Protein AF-A0A3E0WAQ0-F1 (afdb_monomer_lite)

pLDDT: mean 74.46, std 24.21, range [30.81, 96.81]

Organism: NCBI:txid120213

Sequence (229 aa):
MYCPYCRYPDSRVVDSRTSDDGTAIRRRRQCPDCGRRFSTTETASLSVIKRSGVVVPFSREKIMNGVRKACQGRPVTDSDLAVLAQRVEETVRSTGAAQVEANDIGLAILQPLRELDEVAYLRFASVYQAFDSLDDFEAAITLLRVEHDTAPDDRSGPSAQRTAAGSATGSATTTGAGAAATPSAGVASAPSSVQTEASASPSTASSRAGTATPPSHAAQAAASAARRG

InterPro domains:
  IPR003796 Ribonucleotide reductase regulator NrdR-like [MF_00440] (1-151)
  IPR003796 Ribonucleotide reductase regulator NrdR-like [PTHR30455] (1-147)
  IPR003796 Ribonucleotide reductase regulator NrdR-like [TIGR00244] (1-141)
  IPR005144 ATP-cone domain [PF03477] (47-132)
  IPR005144 ATP-cone domain [PS51161] (46-136)
  IPR055173 Transcriptional repressor NrdR-like, N-terminal domain [PF22811] (1-42)

Radius of gyration: 33.49 Å; chains: 1; bounding box: 67×103×79 Å

Secondary structure (DSSP, 8-state):
---TTT--S--EEEEEEE-TTSSEEEEEEE-TTT--EEEEEEE---EEE-TTS-EEE--HHHHHHHHHTTTTTSS--HHHHHHHHHHHHHHHHHT--SEEEHHHHHHHHHHHHHHH-HHHHHHHHHHHTT--SHHHHHHHHHHHHHHHHHS------------------------------------------------------------------------------

Structure (mmCIF, N/CA/C/O backbone):
data_AF-A0A3E0WAQ0-F1
#
_entry.id   AF-A0A3E0WAQ0-F1
#
loop_
_atom_site.group_PDB
_atom_site.id
_atom_site.type_symbol
_atom_site.label_atom_id
_atom_site.label_alt_id
_atom_site.label_comp_id
_atom_site.label_asym_id
_atom_site.label_entity_id
_atom_site.label_seq_id
_atom_site.pdbx_PDB_ins_code
_atom_site.Cartn_x
_atom_site.Cartn_y
_atom_site.Cartn_z
_atom_site.occupancy
_atom_site.B_iso_or_equiv
_atom_site.auth_seq_id
_atom_site.auth_comp_id
_atom_site.auth_asym_id
_atom_site.auth_atom_id
_atom_site.pdbx_PDB_model_num
ATOM 1 N N . MET A 1 1 ? -18.168 0.002 25.140 1.00 83.50 1 MET A N 1
ATOM 2 C CA . MET A 1 1 ? -17.680 1.218 24.433 1.00 83.50 1 MET A CA 1
ATOM 3 C C . MET A 1 1 ? -18.464 2.381 25.001 1.00 83.50 1 MET A C 1
ATOM 5 O O . MET A 1 1 ? -19.686 2.299 24.996 1.00 83.50 1 MET A O 1
ATOM 9 N N . TYR A 1 2 ? -17.783 3.403 25.518 1.00 91.50 2 TYR A N 1
ATOM 10 C CA . TYR A 1 2 ? -18.427 4.461 26.298 1.00 91.50 2 TYR A CA 1
ATOM 11 C C . TYR A 1 2 ? -19.358 5.351 25.463 1.00 91.50 2 TYR A C 1
ATOM 13 O O . TYR A 1 2 ? -19.035 5.720 24.334 1.00 91.50 2 TYR A O 1
ATOM 21 N N . CYS A 1 3 ? -20.496 5.738 26.043 1.00 93.75 3 CYS A N 1
ATOM 22 C CA . CYS A 1 3 ? -21.395 6.735 25.473 1.00 93.75 3 CYS A CA 1
ATOM 23 C C . CYS A 1 3 ? -20.695 8.107 25.412 1.00 93.75 3 CYS A C 1
ATOM 25 O O . CYS A 1 3 ? -20.258 8.605 26.451 1.00 93.75 3 CYS A O 1
ATOM 27 N N . PRO A 1 4 ? -20.645 8.783 24.252 1.00 93.69 4 PRO A N 1
ATOM 28 C CA . PRO A 1 4 ? -19.975 10.079 24.127 1.00 93.69 4 PRO A CA 1
ATOM 29 C C . PRO A 1 4 ? -20.681 11.211 24.893 1.00 93.69 4 PRO A C 1
ATOM 31 O O . PRO A 1 4 ? -20.091 12.267 25.095 1.00 93.69 4 PRO A O 1
ATOM 34 N N . TYR A 1 5 ? -21.931 11.006 25.326 1.00 95.31 5 TYR A N 1
ATOM 35 C CA . TYR A 1 5 ? -22.732 12.031 26.001 1.00 95.31 5 TYR A CA 1
ATOM 36 C C . TYR A 1 5 ? -22.715 11.918 27.527 1.00 95.31 5 TYR A C 1
ATOM 38 O O . TYR A 1 5 ? -22.542 12.925 28.201 1.00 95.31 5 TYR A O 1
ATOM 46 N N . CYS A 1 6 ? -22.910 10.714 28.075 1.00 94.88 6 CYS A N 1
ATOM 47 C CA . CYS A 1 6 ? -22.976 10.487 29.527 1.00 94.88 6 CYS A CA 1
ATOM 48 C C . CYS A 1 6 ? -21.869 9.566 30.058 1.00 94.88 6 CYS A C 1
ATOM 50 O O . CYS A 1 6 ? -21.837 9.281 31.247 1.00 94.88 6 CYS A O 1
ATOM 52 N N . ARG A 1 7 ? -20.959 9.092 29.192 1.00 93.94 7 ARG A N 1
ATOM 53 C CA . ARG A 1 7 ? -19.850 8.180 29.533 1.00 93.94 7 ARG A CA 1
ATOM 54 C C . ARG A 1 7 ? -20.274 6.851 30.168 1.00 93.94 7 ARG A C 1
ATOM 56 O O . ARG A 1 7 ? -19.442 6.166 30.749 1.00 93.94 7 ARG A O 1
ATOM 63 N N . TYR A 1 8 ? -21.530 6.442 30.006 1.00 95.19 8 TYR A N 1
ATOM 64 C CA . TYR A 1 8 ? -21.981 5.098 30.368 1.00 95.19 8 TYR A CA 1
ATOM 65 C C . TYR A 1 8 ? -21.196 4.029 29.572 1.00 95.19 8 TYR A C 1
ATOM 67 O O . TYR A 1 8 ? -20.975 4.240 28.377 1.00 95.19 8 TYR A O 1
ATOM 75 N N . PRO A 1 9 ? -20.739 2.915 30.180 1.00 94.56 9 PRO A N 1
ATOM 76 C CA . PRO A 1 9 ? -19.803 1.970 29.551 1.00 94.56 9 PRO A CA 1
ATOM 77 C C . PRO A 1 9 ? -20.382 1.135 28.398 1.00 94.56 9 PRO A C 1
ATOM 79 O O . PRO A 1 9 ? -19.608 0.593 27.597 1.00 94.56 9 PRO A O 1
ATOM 82 N N . ASP A 1 10 ? -21.710 1.100 28.260 1.00 91.50 10 ASP A N 1
ATOM 83 C CA . ASP A 1 10 ? -22.411 0.270 27.281 1.00 91.50 10 ASP A CA 1
ATOM 84 C C . ASP A 1 10 ? -23.261 1.042 26.270 1.00 91.50 10 ASP A C 1
ATOM 86 O O . ASP A 1 10 ? -23.639 2.204 26.431 1.00 91.50 10 ASP A O 1
ATOM 90 N N . SER A 1 11 ? -23.559 0.358 25.167 1.00 93.12 11 SER A N 1
ATOM 91 C CA . SER A 1 11 ? -24.385 0.870 24.077 1.00 93.12 11 SER A CA 1
ATOM 92 C C . SER A 1 11 ? -25.010 -0.284 23.296 1.00 93.12 11 SER A C 1
ATOM 94 O O . SER A 1 11 ? -24.385 -1.328 23.122 1.00 93.12 11 SER A O 1
ATOM 96 N N . ARG A 1 12 ? -26.232 -0.092 22.793 1.00 93.50 12 ARG A N 1
ATOM 97 C CA . ARG A 1 12 ? -26.956 -1.063 21.962 1.00 93.50 12 ARG A CA 1
ATOM 98 C C . ARG A 1 12 ? -26.810 -0.711 20.486 1.00 93.50 12 ARG A C 1
ATOM 100 O O . ARG A 1 12 ? -27.064 0.430 20.113 1.00 93.50 12 ARG A O 1
ATOM 107 N N . VAL A 1 13 ? -26.443 -1.672 19.638 1.00 93.44 13 VAL A N 1
ATOM 108 C CA . VAL A 1 13 ? -26.429 -1.491 18.174 1.00 93.44 13 VAL A CA 1
ATOM 109 C C . VAL A 1 13 ? -27.870 -1.476 17.653 1.00 93.44 13 VAL A C 1
ATOM 111 O O . VAL A 1 13 ? -28.659 -2.358 17.984 1.00 93.44 13 VAL A O 1
ATOM 114 N N . VAL A 1 14 ? -28.215 -0.454 16.871 1.00 92.81 14 VAL A N 1
ATOM 115 C CA . VAL A 1 14 ? -29.553 -0.229 16.298 1.00 92.81 14 VAL A CA 1
ATOM 116 C C . VAL A 1 14 ? -29.563 -0.463 14.791 1.00 92.81 14 VAL A C 1
ATOM 118 O O . VAL A 1 14 ? -30.522 -1.014 14.270 1.00 92.81 14 VAL A O 1
ATOM 121 N N . ASP A 1 15 ? -28.514 -0.025 14.098 1.00 90.69 15 ASP A N 1
ATOM 122 C CA . ASP A 1 15 ? -28.367 -0.165 12.647 1.00 90.69 15 ASP A CA 1
ATOM 123 C C . ASP A 1 15 ? -26.894 -0.436 12.325 1.00 90.69 15 ASP A C 1
ATOM 125 O O . ASP A 1 15 ? -26.010 0.097 13.004 1.00 90.69 15 ASP A O 1
ATOM 129 N N . SER A 1 16 ? -26.624 -1.257 11.314 1.00 89.56 16 SER A N 1
ATOM 130 C CA . SER A 1 16 ? -25.272 -1.596 10.865 1.00 89.56 16 SER A CA 1
ATOM 131 C C . SER A 1 16 ? -25.221 -1.522 9.348 1.00 89.56 16 SER A C 1
ATOM 133 O O . SER A 1 16 ? -25.960 -2.230 8.672 1.00 89.56 16 SER A O 1
ATOM 135 N N . ARG A 1 17 ? -24.331 -0.680 8.823 1.00 89.25 17 ARG A N 1
ATOM 136 C CA . ARG A 1 17 ? -24.109 -0.495 7.386 1.00 89.25 17 ARG A CA 1
ATOM 137 C C . ARG A 1 17 ? -22.638 -0.685 7.068 1.00 89.25 17 ARG A C 1
ATOM 139 O O . ARG A 1 17 ? -21.784 -0.219 7.821 1.00 89.25 17 ARG A O 1
ATOM 146 N N . THR A 1 18 ? -22.346 -1.327 5.952 1.00 82.00 18 THR A N 1
ATOM 147 C CA . THR A 1 18 ? -20.994 -1.359 5.392 1.00 82.00 18 THR A CA 1
ATOM 148 C C . THR A 1 18 ? -20.753 -0.048 4.636 1.00 82.00 18 THR A C 1
ATOM 150 O O . THR A 1 18 ? -21.674 0.460 4.000 1.00 82.00 18 THR A O 1
ATOM 153 N N . SER A 1 19 ? -19.566 0.548 4.765 1.00 77.56 19 SER A N 1
ATOM 154 C CA . SER A 1 19 ? -19.139 1.686 3.938 1.00 77.56 19 SER A CA 1
ATOM 155 C C . SER A 1 19 ? -19.082 1.288 2.463 1.00 77.56 19 SER A C 1
ATOM 157 O O . SER A 1 19 ? -18.922 0.105 2.165 1.00 77.56 19 SER A O 1
ATOM 159 N N . ASP A 1 20 ? -19.157 2.276 1.569 1.00 60.59 20 ASP A N 1
ATOM 160 C CA . ASP A 1 20 ? -19.171 2.069 0.112 1.00 60.59 20 ASP A CA 1
ATOM 161 C C . ASP A 1 20 ? -17.950 1.267 -0.375 1.00 60.59 20 ASP A C 1
ATOM 163 O O . ASP A 1 20 ? -18.084 0.390 -1.222 1.00 60.59 20 ASP A O 1
ATOM 167 N N . ASP A 1 21 ? -16.794 1.464 0.264 1.00 63.41 21 ASP A N 1
ATOM 168 C CA . ASP A 1 21 ? -15.554 0.743 -0.053 1.00 63.41 21 ASP A CA 1
ATOM 169 C C . ASP A 1 21 ? -15.451 -0.644 0.621 1.00 63.41 21 ASP A C 1
ATOM 171 O O . ASP A 1 21 ? -14.411 -1.293 0.564 1.00 63.41 21 ASP A O 1
ATOM 175 N N . GLY A 1 22 ? -16.461 -1.094 1.376 1.00 66.69 22 GLY A N 1
ATOM 176 C CA . GLY A 1 22 ? -16.444 -2.389 2.078 1.00 66.69 22 GLY A CA 1
ATOM 177 C C . GLY A 1 22 ? -15.503 -2.477 3.293 1.00 66.69 22 GLY A C 1
ATOM 178 O O . GLY A 1 22 ? -15.594 -3.409 4.090 1.00 66.69 22 GLY A O 1
ATOM 179 N N . THR A 1 23 ? -14.610 -1.502 3.473 1.00 69.50 23 THR A N 1
ATOM 180 C CA . THR A 1 23 ? -13.490 -1.551 4.432 1.00 69.50 23 THR A CA 1
ATOM 181 C C . THR A 1 23 ? -13.865 -1.227 5.875 1.00 69.50 23 THR A C 1
ATOM 183 O O . THR A 1 23 ? -13.112 -1.537 6.803 1.00 69.50 23 THR A O 1
ATOM 186 N N . ALA A 1 24 ? -15.022 -0.605 6.088 1.00 80.25 24 ALA A N 1
ATOM 187 C CA . ALA A 1 24 ? -15.475 -0.186 7.402 1.00 80.25 24 ALA A CA 1
ATOM 188 C C . ALA A 1 24 ? -16.967 -0.448 7.592 1.00 80.25 24 ALA A C 1
ATOM 190 O O . ALA A 1 24 ? -17.760 -0.368 6.659 1.00 80.25 24 ALA A O 1
ATOM 191 N N . ILE A 1 25 ? -17.357 -0.729 8.830 1.00 85.31 25 ILE A N 1
ATOM 192 C CA . ILE A 1 25 ? -18.742 -0.910 9.243 1.00 85.31 25 ILE A CA 1
ATOM 193 C C . ILE A 1 25 ? -19.135 0.296 10.088 1.00 85.31 25 ILE A C 1
ATOM 195 O O . ILE A 1 25 ? -18.609 0.525 11.179 1.00 85.31 25 ILE A O 1
ATOM 199 N N . ARG A 1 26 ? -20.098 1.071 9.597 1.00 90.00 26 ARG A N 1
ATOM 200 C CA . ARG A 1 26 ? -20.746 2.140 10.352 1.00 90.00 26 ARG A CA 1
ATOM 201 C C . ARG A 1 26 ? -21.919 1.563 11.129 1.00 90.00 26 ARG A C 1
ATOM 203 O O . ARG A 1 26 ? -22.909 1.120 10.553 1.00 90.00 26 ARG A O 1
ATOM 210 N N . ARG A 1 27 ? -21.834 1.603 12.456 1.00 92.00 27 ARG A N 1
ATOM 211 C CA . ARG A 1 27 ? -22.906 1.173 13.360 1.00 92.00 27 ARG A CA 1
ATOM 212 C C . ARG A 1 27 ? -23.548 2.363 14.045 1.00 92.00 27 ARG A C 1
ATOM 214 O O . ARG A 1 27 ? -22.863 3.151 14.690 1.00 92.00 27 ARG A O 1
ATOM 221 N N . ARG A 1 28 ? -24.872 2.470 13.966 1.00 93.44 28 ARG A N 1
ATOM 222 C CA . ARG A 1 28 ? -25.656 3.398 14.783 1.00 93.44 28 ARG A CA 1
ATOM 223 C C . ARG A 1 28 ? -25.955 2.723 16.112 1.00 93.44 28 ARG A C 1
ATOM 225 O O . ARG A 1 28 ? -26.573 1.663 16.145 1.00 93.44 28 ARG A O 1
ATOM 232 N N . ARG A 1 29 ? -25.525 3.332 17.205 1.00 94.94 29 ARG A N 1
ATOM 233 C CA . ARG A 1 29 ? -25.672 2.835 18.571 1.00 94.94 29 ARG A CA 1
ATOM 234 C C . ARG A 1 29 ? -26.585 3.749 19.385 1.00 94.94 29 ARG A C 1
ATOM 236 O O . ARG A 1 29 ? -26.690 4.940 19.096 1.00 94.94 29 ARG A O 1
ATOM 243 N N . GLN A 1 30 ? -27.245 3.202 20.397 1.00 96.25 30 GLN A N 1
ATOM 244 C CA . GLN A 1 30 ? -28.069 3.930 21.361 1.00 96.25 30 GLN A CA 1
ATOM 245 C C . GLN A 1 30 ? -27.576 3.658 22.783 1.00 96.25 30 GLN A C 1
ATOM 247 O O . GLN A 1 30 ? -27.315 2.510 23.142 1.00 96.25 30 GLN A O 1
ATOM 252 N N . CYS A 1 31 ? -27.448 4.711 23.590 1.00 96.25 31 CYS A N 1
ATOM 253 C CA . CYS A 1 31 ? -27.148 4.582 25.013 1.00 96.25 31 CYS A CA 1
ATOM 254 C C .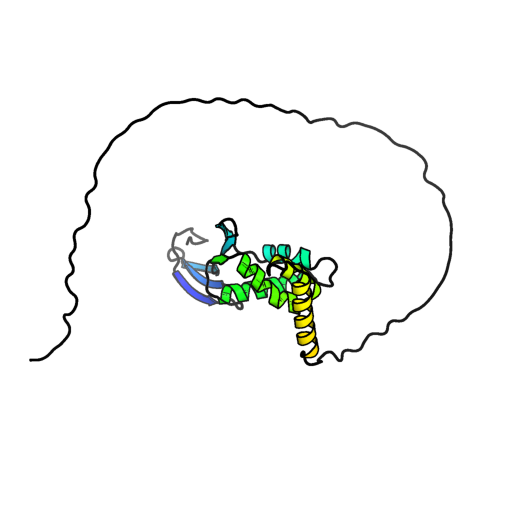 CYS A 1 31 ? -28.400 4.108 25.774 1.00 96.25 31 CYS A C 1
ATOM 256 O O . CYS A 1 31 ? -29.446 4.743 25.614 1.00 96.25 31 CYS A O 1
ATOM 258 N N . PRO A 1 32 ? -28.324 3.046 26.596 1.00 95.12 32 PRO A N 1
ATOM 259 C CA . PRO A 1 32 ? -29.460 2.600 27.404 1.00 95.12 32 PRO A CA 1
ATOM 260 C C . PRO A 1 32 ? -29.774 3.550 28.571 1.00 95.12 32 PRO A C 1
ATOM 262 O O . PRO A 1 32 ? -30.920 3.611 28.990 1.00 95.12 32 PRO A O 1
ATOM 265 N N . ASP A 1 33 ? -28.785 4.309 29.055 1.00 96.38 33 ASP A N 1
ATOM 266 C CA . ASP A 1 33 ? -28.926 5.240 30.181 1.00 96.38 33 ASP A CA 1
ATOM 267 C C . ASP A 1 33 ? -29.568 6.576 29.756 1.00 96.38 33 ASP A C 1
ATOM 269 O O . ASP A 1 33 ? -30.638 6.947 30.224 1.00 96.38 33 ASP A O 1
ATOM 273 N N . CYS A 1 34 ? -28.974 7.281 28.786 1.00 95.88 34 CYS A N 1
ATOM 274 C CA . CYS A 1 34 ? -29.456 8.606 28.368 1.00 95.88 34 CYS A CA 1
ATOM 275 C C . CYS A 1 34 ? -30.308 8.610 27.086 1.00 95.88 34 CYS A C 1
ATOM 277 O O . CYS A 1 34 ? -30.686 9.675 26.597 1.00 95.88 34 CYS A O 1
ATOM 279 N N . GLY A 1 35 ? -30.546 7.447 26.468 1.00 94.56 35 GLY A N 1
ATOM 280 C CA . GLY A 1 35 ? -31.388 7.284 25.273 1.00 94.56 35 GLY A CA 1
ATOM 281 C C . GLY A 1 35 ? -30.831 7.864 23.962 1.00 94.56 35 GLY A C 1
ATOM 282 O O . GLY A 1 35 ? -31.392 7.606 22.891 1.00 94.56 35 GLY A O 1
ATOM 283 N N . ARG A 1 36 ? -29.726 8.622 24.006 1.00 94.94 36 ARG A N 1
ATOM 284 C CA . ARG A 1 36 ? -29.127 9.286 22.836 1.00 94.94 36 ARG A CA 1
ATOM 285 C C . ARG A 1 36 ? -28.501 8.290 21.863 1.00 94.94 36 ARG A C 1
ATOM 287 O O . ARG A 1 36 ? -27.962 7.256 22.262 1.00 94.94 36 ARG A O 1
ATOM 294 N N . ARG A 1 37 ? -28.542 8.634 20.573 1.00 94.88 37 ARG A N 1
ATOM 295 C CA . ARG A 1 37 ? -27.966 7.840 19.480 1.00 94.88 37 ARG A CA 1
ATOM 296 C C . ARG A 1 37 ? -26.661 8.454 18.985 1.00 94.88 37 ARG A C 1
ATOM 298 O O . ARG A 1 37 ? -26.564 9.670 18.884 1.00 94.88 37 ARG A O 1
ATOM 305 N N . PHE A 1 38 ? -25.694 7.615 18.638 1.00 92.88 38 PHE A N 1
ATOM 306 C CA . PHE A 1 38 ? -24.409 8.011 18.062 1.00 92.88 38 PHE A CA 1
ATOM 307 C C . PHE A 1 38 ? -23.939 6.963 17.051 1.00 92.88 38 PHE A C 1
ATOM 309 O O . PHE A 1 38 ? -24.423 5.834 17.068 1.00 92.88 38 PHE A O 1
ATOM 316 N N . SER A 1 39 ? -23.020 7.324 16.160 1.00 91.31 39 SER A N 1
ATOM 317 C CA . SER A 1 39 ? -22.478 6.402 15.157 1.00 91.31 39 SER A CA 1
ATOM 318 C C . SER A 1 39 ? -21.025 6.071 15.466 1.00 91.31 39 SER A C 1
ATOM 320 O O . SER A 1 39 ? -20.255 6.948 15.846 1.00 91.31 39 SER A O 1
ATOM 322 N N . THR A 1 40 ? -20.652 4.809 15.288 1.00 89.12 40 THR A N 1
ATOM 323 C CA . THR A 1 40 ? -19.278 4.319 15.417 1.00 89.12 40 THR A CA 1
ATOM 324 C C . THR A 1 40 ? -18.844 3.717 14.096 1.00 89.12 40 THR A C 1
ATOM 326 O O . THR A 1 40 ? -19.624 2.995 13.477 1.00 89.12 40 THR A O 1
ATOM 329 N N . THR A 1 41 ? -17.610 3.977 13.686 1.00 86.50 41 THR A N 1
ATOM 330 C CA . THR A 1 41 ? -17.003 3.325 12.524 1.00 86.50 41 THR A CA 1
ATOM 331 C C . THR A 1 41 ? -16.024 2.278 13.035 1.00 86.50 41 THR A C 1
ATOM 333 O O . THR A 1 41 ? -15.107 2.608 13.781 1.00 86.50 41 THR A O 1
ATOM 336 N N . GLU A 1 42 ? -16.250 1.020 12.679 1.00 81.00 42 GLU A N 1
ATOM 337 C CA . GLU A 1 42 ? -15.360 -0.097 12.981 1.00 81.00 42 GLU A CA 1
ATOM 338 C C . GLU A 1 42 ? -14.652 -0.503 11.690 1.00 81.00 42 GLU A C 1
ATOM 340 O O . GLU A 1 42 ? -15.309 -0.810 10.699 1.00 81.00 42 GLU A O 1
ATOM 345 N N . THR A 1 43 ? -13.324 -0.494 11.687 1.00 75.56 43 THR A N 1
ATOM 346 C CA . THR A 1 43 ? -12.515 -0.870 10.521 1.00 75.56 43 THR A CA 1
ATOM 347 C C . THR A 1 43 ? -11.749 -2.139 10.860 1.00 75.56 43 THR A C 1
ATOM 349 O O . THR A 1 43 ? -11.171 -2.231 11.945 1.00 75.56 43 THR A O 1
ATOM 352 N N . ALA A 1 44 ? -11.720 -3.111 9.946 1.00 75.25 44 ALA A N 1
ATOM 353 C CA . ALA A 1 44 ? -10.880 -4.292 10.116 1.00 75.25 44 ALA A CA 1
ATOM 354 C C . ALA A 1 44 ? -9.402 -3.864 10.146 1.00 75.25 44 ALA A C 1
ATOM 356 O O . ALA A 1 44 ? -8.882 -3.292 9.179 1.00 75.25 44 ALA A O 1
ATOM 357 N N . SER A 1 45 ? -8.732 -4.105 11.273 1.00 81.19 45 SER A N 1
ATOM 358 C CA . SER A 1 45 ? -7.316 -3.786 11.440 1.00 81.19 45 SER A CA 1
ATOM 359 C C . SER A 1 45 ? -6.467 -4.742 10.608 1.00 81.19 45 SER A C 1
ATOM 361 O O . SER A 1 45 ? -6.553 -5.953 10.797 1.00 81.19 45 SER A O 1
ATOM 363 N N . LEU A 1 46 ? -5.641 -4.186 9.723 1.00 88.94 46 LEU A N 1
ATOM 364 C CA . LEU A 1 46 ? -4.637 -4.917 8.959 1.00 88.94 46 LEU A CA 1
ATOM 365 C C . LEU A 1 46 ? -3.255 -4.559 9.508 1.00 88.94 46 LEU A C 1
ATOM 367 O O . LEU A 1 46 ? -2.920 -3.377 9.647 1.00 88.94 46 LEU A O 1
ATOM 371 N N . SER A 1 47 ? -2.462 -5.578 9.809 1.00 94.25 47 SER A N 1
ATOM 372 C CA . SER A 1 47 ? -1.102 -5.418 10.316 1.00 94.25 47 SER A CA 1
ATOM 373 C C . SER A 1 47 ? -0.085 -6.008 9.348 1.00 94.25 47 SER A C 1
ATOM 375 O O . SER A 1 47 ? -0.380 -6.925 8.587 1.00 94.25 47 SER A O 1
ATOM 377 N N . VAL A 1 48 ? 1.127 -5.468 9.388 1.00 96.25 48 VAL A N 1
ATOM 378 C CA . VAL A 1 48 ? 2.247 -5.876 8.547 1.00 96.25 48 VAL A CA 1
ATOM 379 C C . VAL A 1 48 ? 3.350 -6.439 9.421 1.00 96.25 48 VAL A C 1
ATOM 381 O O . VAL A 1 48 ? 3.809 -5.763 10.346 1.00 96.25 48 VAL A O 1
ATOM 384 N N . ILE A 1 49 ? 3.801 -7.644 9.099 1.00 96.69 49 ILE A N 1
ATOM 385 C CA . ILE A 1 49 ? 4.970 -8.267 9.709 1.00 96.69 49 ILE A CA 1
ATOM 386 C C . ILE A 1 49 ? 6.187 -7.847 8.883 1.00 96.69 49 ILE A C 1
ATOM 388 O O . ILE A 1 49 ? 6.254 -8.049 7.671 1.00 96.69 49 ILE A O 1
ATOM 392 N N . LYS A 1 50 ? 7.138 -7.153 9.510 1.00 94.94 50 LYS A N 1
ATOM 393 C CA . LYS A 1 50 ? 8.406 -6.800 8.855 1.00 94.94 50 LYS A CA 1
ATOM 394 C C . LYS A 1 50 ? 9.342 -8.007 8.842 1.00 94.94 50 LYS A C 1
ATOM 396 O O . LYS A 1 50 ? 9.263 -8.847 9.725 1.00 94.94 50 LYS A O 1
ATOM 401 N N . ARG A 1 51 ? 10.357 -7.994 7.965 1.00 91.25 51 ARG A N 1
ATOM 402 C CA . ARG A 1 51 ? 11.447 -8.999 7.951 1.00 91.25 51 ARG A CA 1
ATOM 403 C C . ARG A 1 51 ? 12.126 -9.187 9.319 1.00 91.25 51 ARG A C 1
ATOM 405 O O . ARG A 1 51 ? 12.621 -10.262 9.618 1.00 91.25 51 ARG A O 1
ATOM 412 N N . SER A 1 52 ? 12.141 -8.150 10.159 1.00 92.94 52 SER A N 1
ATOM 413 C CA . SER A 1 52 ? 12.660 -8.214 11.531 1.00 92.94 52 SER A CA 1
ATOM 414 C C . SER A 1 52 ? 11.729 -8.919 12.533 1.00 92.94 52 SER A C 1
ATOM 416 O O . SER A 1 52 ? 12.038 -8.936 13.718 1.00 92.94 52 SER A O 1
ATOM 418 N N . GLY A 1 53 ? 10.557 -9.400 12.106 1.00 92.81 53 GLY A N 1
ATOM 419 C CA . GLY A 1 53 ? 9.490 -9.940 12.957 1.00 92.81 53 GLY A CA 1
ATOM 420 C C . GLY A 1 53 ? 8.624 -8.878 13.649 1.00 92.81 53 GLY A C 1
ATOM 421 O O . GLY A 1 53 ? 7.673 -9.207 14.351 1.00 92.81 53 GLY A O 1
ATOM 422 N N . VAL A 1 54 ? 8.927 -7.588 13.466 1.00 96.19 54 VAL A N 1
ATOM 423 C CA . VAL A 1 54 ? 8.182 -6.498 14.114 1.00 96.19 54 VAL A CA 1
ATOM 424 C C . VAL A 1 54 ? 6.846 -6.290 13.408 1.00 96.19 54 VAL A C 1
ATOM 426 O O . VAL A 1 54 ? 6.817 -6.007 12.208 1.00 96.19 54 VAL A O 1
ATOM 429 N N . VAL A 1 55 ? 5.759 -6.349 14.177 1.00 95.62 55 VAL A N 1
ATOM 430 C CA . VAL A 1 55 ? 4.402 -6.072 13.698 1.00 95.62 55 VAL A CA 1
ATOM 431 C C . VAL A 1 55 ? 4.128 -4.574 13.760 1.00 95.62 55 VAL A C 1
ATOM 433 O O . VAL A 1 55 ? 4.304 -3.931 14.795 1.00 95.62 55 VAL A O 1
ATOM 436 N N . VAL A 1 56 ? 3.691 -4.000 12.644 1.00 94.44 56 VAL A N 1
ATOM 437 C CA . VAL A 1 56 ? 3.295 -2.591 12.546 1.00 94.44 56 VAL A CA 1
ATOM 438 C C . VAL A 1 56 ? 1.929 -2.470 11.877 1.00 94.44 56 VAL A C 1
ATOM 440 O O . VAL A 1 56 ? 1.600 -3.301 11.035 1.00 94.44 56 VAL A O 1
ATOM 443 N N . PRO A 1 57 ? 1.132 -1.430 12.171 1.00 92.94 57 PRO A N 1
ATOM 444 C CA . PRO A 1 57 ? -0.110 -1.209 11.442 1.00 92.94 57 PRO A CA 1
ATOM 445 C C . PRO A 1 57 ? 0.174 -0.940 9.958 1.00 92.94 57 PRO A C 1
ATOM 447 O O . PRO A 1 57 ? 1.139 -0.234 9.612 1.00 92.94 57 PRO A O 1
ATOM 450 N N . PHE A 1 58 ? -0.681 -1.493 9.095 1.00 93.94 58 PHE A N 1
ATOM 451 C CA . PHE A 1 58 ? -0.694 -1.184 7.670 1.00 93.94 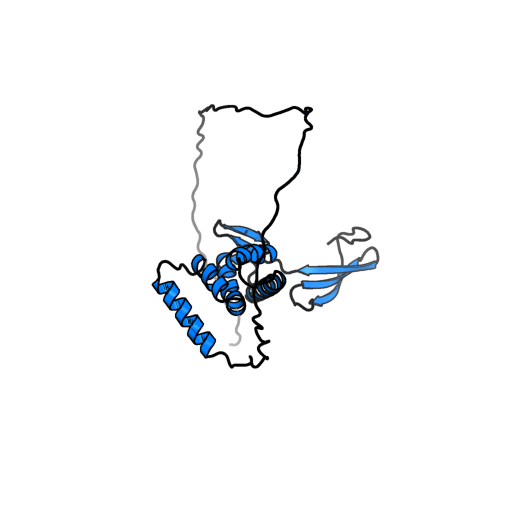58 PHE A CA 1
ATOM 452 C C . PHE A 1 58 ? -0.988 0.304 7.455 1.00 93.94 58 PHE A C 1
ATOM 454 O O . PHE A 1 58 ? -1.823 0.896 8.137 1.00 93.94 58 PHE A O 1
ATOM 461 N N . SER A 1 59 ? -0.283 0.922 6.509 1.00 92.94 59 SER A N 1
ATOM 462 C CA . SER A 1 59 ? -0.492 2.321 6.139 1.00 92.94 59 SER A CA 1
ATOM 463 C C . SER A 1 59 ? -0.218 2.510 4.652 1.00 92.94 59 SER A C 1
ATOM 465 O O . SER A 1 59 ? 0.876 2.194 4.181 1.00 92.94 59 SER A O 1
ATOM 467 N N . ARG A 1 60 ? -1.193 3.087 3.939 1.00 94.19 60 ARG A N 1
ATOM 468 C CA . ARG A 1 60 ? -1.061 3.479 2.526 1.00 94.19 60 ARG A CA 1
ATOM 469 C C . ARG A 1 60 ? 0.086 4.458 2.302 1.00 94.19 60 ARG A C 1
ATOM 471 O O . ARG A 1 60 ? 0.809 4.345 1.321 1.00 94.19 60 ARG A O 1
ATOM 478 N N . GLU A 1 61 ? 0.321 5.359 3.250 1.00 94.44 61 GLU A N 1
ATOM 479 C CA . GLU A 1 61 ? 1.412 6.331 3.170 1.00 94.44 61 GLU A CA 1
ATOM 480 C C . GLU A 1 61 ? 2.784 5.644 3.111 1.00 94.44 61 GLU A C 1
ATOM 482 O O . GLU A 1 61 ? 3.661 6.056 2.355 1.00 94.44 61 GLU A O 1
ATOM 487 N N . LYS A 1 62 ? 2.967 4.532 3.841 1.00 94.81 62 LYS A N 1
ATOM 488 C CA . LYS A 1 62 ? 4.209 3.745 3.769 1.00 94.81 62 LYS A CA 1
ATOM 489 C C . LYS A 1 62 ? 4.404 3.099 2.398 1.00 94.81 62 LYS A C 1
ATOM 491 O O . LYS A 1 62 ? 5.544 3.019 1.948 1.00 94.81 62 LYS A O 1
ATOM 496 N N . ILE A 1 63 ? 3.323 2.678 1.737 1.00 95.38 63 ILE A N 1
ATOM 497 C CA . ILE A 1 63 ? 3.374 2.159 0.362 1.00 95.38 63 ILE A CA 1
ATOM 498 C C . ILE A 1 63 ? 3.793 3.275 -0.590 1.00 95.38 63 ILE A C 1
ATOM 500 O O . ILE A 1 63 ? 4.785 3.123 -1.297 1.00 95.38 63 ILE A O 1
ATOM 504 N N . MET A 1 64 ? 3.109 4.422 -0.547 1.00 96.00 64 MET A N 1
ATOM 505 C CA . MET A 1 64 ? 3.443 5.576 -1.390 1.00 96.00 64 MET A CA 1
ATOM 506 C C . MET A 1 64 ? 4.909 5.988 -1.216 1.00 96.00 64 MET A C 1
ATOM 508 O O . MET A 1 64 ? 5.628 6.167 -2.196 1.00 96.00 64 MET A O 1
ATOM 512 N N . ASN A 1 65 ? 5.384 6.064 0.030 1.00 95.00 65 ASN A N 1
ATOM 513 C CA . ASN A 1 65 ? 6.773 6.397 0.338 1.00 95.00 65 ASN A CA 1
ATOM 514 C C . ASN A 1 65 ? 7.765 5.349 -0.195 1.00 95.00 65 ASN A C 1
ATOM 516 O O . ASN A 1 65 ? 8.832 5.725 -0.680 1.00 95.00 65 ASN A O 1
ATOM 520 N N . GLY A 1 66 ? 7.422 4.059 -0.132 1.00 92.88 66 GLY A N 1
ATOM 521 C CA . GLY A 1 66 ? 8.248 2.973 -0.666 1.00 92.88 66 GLY A CA 1
ATOM 522 C C . GLY A 1 66 ? 8.352 2.993 -2.194 1.00 92.88 66 GLY A C 1
ATOM 523 O O . GLY A 1 66 ? 9.442 2.826 -2.738 1.00 92.88 66 GLY A O 1
ATOM 524 N N . VAL A 1 67 ? 7.241 3.264 -2.884 1.00 95.31 67 VAL A N 1
ATOM 525 C CA . VAL A 1 67 ? 7.173 3.290 -4.355 1.00 95.31 67 VAL A CA 1
ATOM 526 C C . VAL A 1 67 ? 7.773 4.569 -4.938 1.00 95.31 67 VAL A C 1
ATOM 528 O O . VAL A 1 67 ? 8.405 4.528 -5.993 1.00 95.31 67 VAL A O 1
ATOM 531 N N . ARG A 1 68 ? 7.677 5.703 -4.228 1.00 94.56 68 ARG A N 1
ATOM 532 C CA . ARG A 1 68 ? 8.145 7.013 -4.712 1.00 94.56 68 ARG A CA 1
ATOM 533 C C . ARG A 1 68 ? 9.587 6.995 -5.217 1.00 94.56 68 ARG A C 1
ATOM 535 O O . ARG A 1 68 ? 9.895 7.675 -6.192 1.00 94.56 68 ARG A O 1
ATOM 542 N N . LYS A 1 69 ? 10.474 6.219 -4.584 1.00 93.12 69 LYS A N 1
ATOM 543 C CA . LYS A 1 69 ? 11.878 6.112 -5.012 1.00 93.12 69 LYS A CA 1
ATOM 544 C C . LYS A 1 69 ? 12.014 5.496 -6.411 1.00 93.12 69 LYS A C 1
ATOM 546 O O . LYS A 1 69 ? 12.832 5.968 -7.193 1.00 93.12 69 LYS A O 1
ATOM 551 N N . ALA A 1 70 ? 11.204 4.492 -6.746 1.00 94.50 70 ALA A N 1
ATOM 552 C CA . ALA A 1 70 ? 11.220 3.865 -8.067 1.00 94.50 70 ALA A CA 1
ATOM 553 C C . ALA A 1 70 ? 10.688 4.809 -9.164 1.00 94.50 70 ALA A C 1
ATOM 555 O O . ALA A 1 70 ? 11.219 4.832 -10.279 1.00 94.50 70 ALA A O 1
ATOM 556 N N . CYS A 1 71 ? 9.713 5.656 -8.818 1.00 95.69 71 CYS A N 1
ATOM 557 C CA . CYS A 1 71 ? 9.078 6.622 -9.720 1.00 95.69 71 CYS A CA 1
ATOM 558 C C . CYS A 1 71 ? 9.873 7.926 -9.940 1.00 95.69 71 CYS A C 1
ATOM 560 O O . CYS A 1 71 ? 9.409 8.811 -10.656 1.00 95.69 71 CYS A O 1
ATOM 562 N N . GLN A 1 72 ? 11.065 8.090 -9.357 1.00 94.69 72 GLN A N 1
ATOM 563 C CA . GLN A 1 72 ? 11.846 9.324 -9.513 1.00 94.69 72 GLN A CA 1
ATOM 564 C C . GLN A 1 72 ? 12.183 9.614 -10.987 1.00 94.69 72 GLN A C 1
ATOM 566 O O . GLN A 1 72 ? 12.723 8.761 -11.703 1.00 94.69 72 GLN A O 1
ATOM 571 N N . GLY A 1 73 ? 11.867 10.837 -11.432 1.00 93.25 73 GLY A N 1
ATOM 572 C CA . GLY A 1 73 ? 12.071 11.290 -12.813 1.00 93.25 73 GLY A CA 1
ATOM 573 C C . GLY A 1 73 ? 11.105 10.678 -13.835 1.00 93.25 73 GLY A C 1
ATOM 574 O O . GLY A 1 73 ? 11.374 10.750 -15.032 1.00 93.25 73 GLY A O 1
ATOM 575 N N . ARG A 1 74 ? 10.013 10.046 -13.384 1.00 95.44 74 ARG A N 1
ATOM 576 C CA . ARG A 1 74 ? 8.946 9.492 -14.232 1.00 95.44 74 ARG A CA 1
ATOM 577 C C . ARG A 1 74 ? 7.702 10.392 -14.192 1.00 95.44 74 ARG A C 1
ATOM 579 O O . ARG A 1 74 ? 7.527 11.119 -13.213 1.00 95.44 74 ARG A O 1
ATOM 586 N N . PRO A 1 75 ? 6.836 10.357 -15.220 1.00 94.19 75 PRO A N 1
ATOM 587 C CA . PRO A 1 75 ? 5.592 11.127 -15.258 1.00 94.19 75 PRO A CA 1
ATOM 588 C C . PRO A 1 75 ? 4.502 10.478 -14.382 1.00 94.19 75 PRO A C 1
ATOM 590 O O . PRO A 1 75 ? 3.442 10.115 -14.874 1.00 94.19 75 PRO A O 1
ATOM 593 N N . VAL A 1 76 ? 4.781 10.301 -13.089 1.00 95.69 76 VAL A N 1
ATOM 594 C CA . VAL A 1 76 ? 3.870 9.688 -12.111 1.00 95.69 76 VAL A CA 1
ATOM 595 C C . VAL A 1 76 ? 3.544 10.715 -11.034 1.00 95.69 76 VAL A C 1
ATOM 597 O O . VAL A 1 76 ? 4.449 11.265 -10.403 1.00 95.69 76 VAL A O 1
ATOM 600 N N . THR A 1 77 ? 2.258 10.983 -10.826 1.00 95.88 77 THR A N 1
ATOM 601 C CA . THR A 1 77 ? 1.785 11.966 -9.844 1.00 95.88 77 THR A CA 1
ATOM 602 C C . THR A 1 77 ? 1.528 11.329 -8.476 1.00 95.88 77 THR A C 1
ATOM 604 O O . THR A 1 77 ? 1.327 10.119 -8.359 1.00 95.88 77 THR A O 1
ATOM 607 N N . ASP A 1 78 ? 1.475 12.140 -7.414 1.00 93.56 78 ASP A N 1
ATOM 608 C CA . ASP A 1 78 ? 1.089 11.643 -6.083 1.00 93.56 78 ASP A CA 1
ATOM 609 C C . ASP A 1 78 ? -0.351 11.091 -6.064 1.00 93.56 78 ASP A C 1
ATOM 611 O O . ASP A 1 78 ? -0.640 10.173 -5.295 1.00 93.56 78 ASP A O 1
ATOM 615 N N . SER A 1 79 ? -1.244 11.593 -6.929 1.00 95.56 79 SER A N 1
ATOM 616 C CA . SER A 1 79 ? -2.583 11.019 -7.114 1.00 95.56 79 SER A CA 1
ATOM 617 C C . SER A 1 79 ? -2.532 9.602 -7.679 1.00 95.56 79 SER A C 1
ATOM 619 O O . SER A 1 79 ? -3.238 8.732 -7.172 1.00 95.56 79 SER A O 1
ATOM 621 N N . ASP A 1 80 ? -1.662 9.337 -8.655 1.00 95.88 80 ASP A N 1
ATOM 622 C CA . ASP A 1 80 ? -1.508 7.992 -9.221 1.00 95.88 80 ASP A CA 1
ATOM 623 C C . ASP A 1 80 ? -0.972 7.017 -8.167 1.00 95.88 80 ASP A C 1
ATOM 625 O O . ASP A 1 80 ? -1.466 5.897 -8.028 1.00 95.88 80 ASP A O 1
ATOM 629 N N . LEU A 1 81 ? -0.011 7.466 -7.349 1.00 95.75 81 LEU A N 1
ATOM 630 C CA . LEU A 1 81 ? 0.510 6.680 -6.228 1.00 95.75 81 LEU A CA 1
ATOM 631 C C . LEU A 1 81 ? -0.557 6.400 -5.163 1.00 95.75 81 LEU A C 1
ATOM 633 O O . LEU A 1 81 ? -0.546 5.326 -4.561 1.00 95.75 81 LEU A O 1
ATOM 637 N N . ALA A 1 82 ? -1.475 7.338 -4.919 1.00 95.19 82 ALA A N 1
ATOM 638 C CA . ALA A 1 82 ? -2.580 7.135 -3.987 1.00 95.19 82 ALA A CA 1
ATOM 639 C C . ALA A 1 82 ? -3.565 6.071 -4.500 1.00 95.19 82 ALA A C 1
ATOM 641 O O . ALA A 1 82 ? -3.959 5.189 -3.732 1.00 95.19 82 ALA A O 1
ATOM 642 N N . VAL A 1 83 ? -3.905 6.108 -5.795 1.00 95.81 83 VAL A N 1
ATOM 643 C CA . VAL A 1 83 ? -4.747 5.090 -6.448 1.00 95.81 83 VAL A CA 1
ATOM 644 C C . VAL A 1 83 ? -4.060 3.724 -6.428 1.00 95.81 83 VAL A C 1
ATOM 646 O O . VAL A 1 83 ? -4.683 2.724 -6.072 1.00 95.81 83 VAL A O 1
ATOM 649 N N . LEU A 1 84 ? -2.759 3.671 -6.727 1.00 96.81 84 LEU A N 1
ATOM 650 C CA . LEU A 1 84 ? -1.965 2.446 -6.629 1.00 96.81 84 LEU A CA 1
ATOM 651 C C . LEU A 1 84 ? -1.985 1.885 -5.203 1.00 96.81 84 LEU A C 1
ATOM 653 O O . LEU A 1 84 ? -2.262 0.703 -5.010 1.00 96.81 84 LEU A O 1
ATOM 657 N N . ALA A 1 85 ? -1.731 2.718 -4.190 1.00 95.75 85 ALA A N 1
ATOM 658 C CA . ALA A 1 85 ? -1.723 2.283 -2.795 1.00 95.75 85 ALA A CA 1
ATOM 659 C C . ALA A 1 85 ? -3.097 1.769 -2.336 1.00 95.75 85 ALA A C 1
ATOM 661 O O . ALA A 1 85 ? -3.158 0.824 -1.548 1.00 95.75 85 ALA A O 1
ATOM 662 N N . GLN A 1 86 ? -4.186 2.357 -2.838 1.00 93.88 86 GLN A N 1
ATOM 663 C CA . GLN A 1 86 ? -5.539 1.856 -2.612 1.00 93.88 86 GLN A CA 1
ATOM 664 C C . GLN A 1 86 ? -5.744 0.471 -3.240 1.00 93.88 86 GLN A C 1
ATOM 666 O O . GLN A 1 86 ? -6.165 -0.444 -2.537 1.00 93.88 86 GLN A O 1
ATOM 671 N N . ARG A 1 87 ? -5.381 0.282 -4.515 1.00 95.44 87 ARG A N 1
ATOM 672 C CA . ARG A 1 87 ? -5.483 -1.026 -5.189 1.00 95.44 87 ARG A CA 1
ATOM 673 C C . ARG A 1 87 ? -4.685 -2.112 -4.466 1.00 95.44 87 ARG A C 1
ATOM 675 O O . ARG A 1 87 ? -5.152 -3.236 -4.313 1.00 95.44 87 ARG A O 1
ATOM 682 N N . VAL A 1 88 ? -3.487 -1.779 -3.984 1.00 95.75 88 VAL A N 1
ATOM 683 C CA . VAL A 1 88 ? -2.663 -2.709 -3.198 1.00 95.75 88 VAL A CA 1
ATOM 684 C C . VAL A 1 88 ? -3.344 -3.056 -1.876 1.00 95.75 88 VAL A C 1
ATOM 686 O O . VAL A 1 88 ? -3.386 -4.224 -1.503 1.00 95.75 88 VAL A O 1
ATOM 689 N N . GLU A 1 89 ? -3.904 -2.072 -1.169 1.00 92.81 89 GLU A N 1
ATOM 690 C CA . GLU A 1 89 ? -4.659 -2.324 0.060 1.00 92.81 89 GLU A CA 1
ATOM 691 C C . GLU A 1 89 ? -5.856 -3.253 -0.185 1.00 92.81 89 GLU A C 1
ATOM 693 O O . GLU A 1 89 ? -6.059 -4.193 0.582 1.00 92.81 89 GLU A O 1
ATOM 698 N N . GLU A 1 90 ? -6.620 -3.023 -1.251 1.00 91.44 90 GLU A N 1
ATOM 699 C CA . GLU A 1 90 ? -7.758 -3.862 -1.636 1.00 91.44 90 GLU A CA 1
ATOM 700 C C . GLU A 1 90 ? -7.321 -5.300 -1.937 1.00 91.44 90 GLU A C 1
ATOM 702 O O . GLU A 1 90 ? -7.873 -6.238 -1.355 1.00 91.44 90 GLU A O 1
ATOM 707 N N . THR A 1 91 ? -6.273 -5.484 -2.746 1.00 92.38 91 THR A N 1
ATOM 708 C CA . THR A 1 91 ? -5.691 -6.804 -3.038 1.00 92.38 91 THR A CA 1
ATOM 709 C C . THR A 1 91 ? -5.272 -7.515 -1.756 1.00 92.38 91 THR A C 1
ATOM 711 O O . THR A 1 91 ? -5.662 -8.658 -1.522 1.00 92.38 91 THR A O 1
ATOM 714 N N . VAL A 1 92 ? -4.540 -6.833 -0.874 1.00 92.62 92 VAL A N 1
ATOM 715 C CA . VAL A 1 92 ? -4.066 -7.422 0.383 1.00 92.62 92 VAL A CA 1
ATOM 716 C C . VAL A 1 92 ? -5.238 -7.783 1.299 1.00 92.62 92 VAL A C 1
ATOM 718 O O . VAL A 1 92 ? -5.252 -8.871 1.872 1.00 92.62 92 VAL A O 1
ATOM 721 N N . ARG A 1 93 ? -6.262 -6.931 1.412 1.00 88.75 93 ARG A N 1
ATOM 722 C CA . ARG A 1 93 ? -7.457 -7.216 2.225 1.00 88.75 93 ARG A CA 1
ATOM 723 C C . ARG A 1 93 ? -8.306 -8.349 1.659 1.00 88.75 93 ARG A C 1
ATOM 725 O O . ARG A 1 93 ? -8.889 -9.096 2.442 1.00 88.75 93 ARG A O 1
ATOM 732 N N . SER A 1 94 ? -8.354 -8.506 0.336 1.00 89.25 94 SER A N 1
ATOM 733 C CA . SER A 1 94 ? -9.118 -9.575 -0.320 1.00 89.25 94 SER A CA 1
ATOM 734 C C . SER A 1 94 ? -8.629 -10.981 0.051 1.00 89.25 94 SER A C 1
ATOM 736 O O . SER A 1 94 ? -9.406 -11.930 0.011 1.00 89.25 94 SER A O 1
ATOM 738 N N . THR A 1 95 ? -7.377 -11.107 0.511 1.00 88.75 95 THR A N 1
ATOM 739 C CA . THR A 1 95 ? -6.823 -12.370 1.029 1.00 88.75 95 THR A CA 1
ATOM 740 C C . THR A 1 95 ? -7.479 -12.832 2.337 1.00 88.75 95 THR A C 1
ATOM 742 O O . THR A 1 95 ? -7.355 -13.996 2.709 1.00 88.75 95 THR A O 1
ATOM 745 N N . GLY A 1 96 ? -8.154 -11.932 3.064 1.00 87.25 96 GLY A N 1
ATOM 746 C CA . GLY A 1 96 ? -8.758 -12.209 4.370 1.00 87.25 96 GLY A CA 1
ATOM 747 C C . GLY A 1 96 ? -7.761 -12.312 5.532 1.00 87.25 96 GLY A C 1
ATOM 748 O O . GLY A 1 96 ? -8.172 -12.551 6.669 1.00 87.25 96 GLY A O 1
ATOM 749 N N . ALA A 1 97 ? -6.463 -12.116 5.288 1.00 88.56 97 ALA A N 1
ATOM 750 C CA . ALA A 1 97 ? -5.442 -12.186 6.324 1.00 88.56 97 ALA A CA 1
ATOM 751 C C . ALA A 1 97 ? -5.464 -10.945 7.237 1.00 88.56 97 ALA A C 1
ATOM 753 O O . ALA A 1 97 ? -5.470 -9.803 6.780 1.00 88.56 97 ALA A O 1
ATOM 754 N N . ALA A 1 98 ? -5.427 -11.162 8.556 1.00 89.69 98 ALA A N 1
ATOM 755 C CA . ALA A 1 98 ? -5.311 -10.075 9.537 1.00 89.69 98 ALA A CA 1
ATOM 756 C C . ALA A 1 98 ? -3.878 -9.513 9.637 1.00 89.69 98 ALA A C 1
ATOM 758 O O . ALA A 1 98 ? -3.674 -8.367 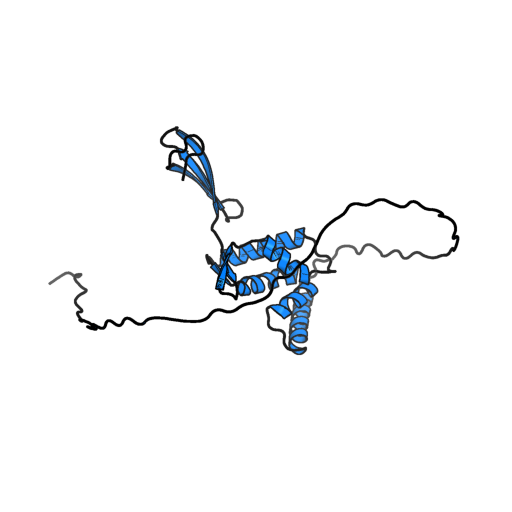10.049 1.00 89.69 98 ALA A O 1
ATOM 759 N N . GLN A 1 99 ? -2.885 -10.330 9.278 1.00 93.50 99 GLN A N 1
ATOM 760 C CA . GLN A 1 99 ? -1.466 -9.987 9.272 1.00 93.50 99 GLN A CA 1
ATOM 761 C C . GLN A 1 99 ? -0.846 -10.448 7.959 1.00 93.50 99 GLN A C 1
ATOM 763 O O . GLN A 1 99 ? -1.116 -11.565 7.526 1.00 93.50 99 GLN A O 1
ATOM 768 N N . VAL A 1 100 ? -0.034 -9.592 7.343 1.00 94.69 100 VAL A N 1
ATOM 769 C CA . VAL A 1 100 ? 0.576 -9.854 6.034 1.00 94.69 100 VAL A CA 1
ATOM 770 C C . VAL A 1 100 ? 2.060 -9.530 6.083 1.00 94.69 100 VAL A C 1
ATOM 772 O O . VAL A 1 100 ? 2.470 -8.551 6.711 1.00 94.69 100 VAL A O 1
ATOM 775 N N . GLU A 1 101 ? 2.877 -10.351 5.435 1.00 96.06 101 GLU A N 1
ATOM 776 C CA . GLU A 1 101 ? 4.314 -10.122 5.362 1.00 96.06 101 GLU A CA 1
ATOM 777 C C . GLU A 1 101 ? 4.627 -8.900 4.492 1.00 96.06 101 GLU A C 1
ATOM 779 O O . GLU A 1 101 ? 4.026 -8.664 3.443 1.00 96.06 101 GLU A O 1
ATOM 784 N N . ALA A 1 102 ? 5.621 -8.110 4.899 1.00 94.62 102 ALA A N 1
ATOM 785 C CA . ALA A 1 102 ? 6.045 -6.937 4.136 1.00 94.62 102 ALA A CA 1
ATOM 786 C C . ALA A 1 102 ? 6.529 -7.297 2.718 1.00 94.62 102 ALA A C 1
ATOM 788 O O . ALA A 1 102 ? 6.445 -6.465 1.814 1.00 94.62 102 ALA A O 1
ATOM 789 N N . ASN A 1 103 ? 7.035 -8.522 2.530 1.00 93.50 103 ASN A N 1
ATOM 790 C CA . ASN A 1 103 ? 7.437 -9.031 1.222 1.00 93.50 103 ASN A CA 1
ATOM 791 C C . ASN A 1 103 ? 6.236 -9.192 0.283 1.00 93.50 103 ASN A C 1
ATOM 793 O O . ASN A 1 103 ? 6.287 -8.727 -0.851 1.00 93.50 103 ASN A O 1
ATOM 797 N N . ASP A 1 104 ? 5.138 -9.758 0.781 1.00 94.25 104 ASP A N 1
ATOM 798 C CA . ASP A 1 104 ? 3.924 -9.997 -0.006 1.00 94.25 104 ASP A CA 1
ATOM 799 C C . ASP A 1 104 ? 3.281 -8.681 -0.448 1.00 94.25 104 ASP A C 1
ATOM 801 O O . ASP A 1 104 ? 2.794 -8.567 -1.570 1.00 94.25 104 ASP A O 1
ATOM 805 N N . ILE A 1 105 ? 3.358 -7.641 0.390 1.00 95.25 105 ILE A N 1
ATOM 806 C CA . ILE A 1 105 ? 2.946 -6.281 0.009 1.00 95.25 105 ILE A CA 1
ATOM 807 C C . ILE A 1 105 ? 3.827 -5.748 -1.127 1.00 95.25 105 ILE A C 1
ATOM 809 O O . ILE A 1 105 ? 3.315 -5.145 -2.066 1.00 95.25 105 ILE A O 1
ATOM 813 N N . GLY A 1 106 ? 5.142 -5.979 -1.061 1.00 94.69 106 GLY A N 1
ATOM 814 C CA . GLY A 1 106 ? 6.077 -5.635 -2.135 1.00 94.69 106 GLY A CA 1
ATOM 815 C C . GLY A 1 106 ? 5.714 -6.308 -3.457 1.00 94.69 106 GLY A C 1
ATOM 816 O O . GLY A 1 106 ? 5.673 -5.652 -4.493 1.00 94.69 106 GLY A O 1
ATOM 817 N N . LEU A 1 107 ? 5.369 -7.594 -3.413 1.00 94.19 107 LEU A N 1
ATOM 818 C CA . LEU A 1 107 ? 4.931 -8.336 -4.593 1.00 94.19 107 LEU A CA 1
ATOM 819 C C . LEU A 1 107 ? 3.578 -7.836 -5.121 1.00 94.19 107 LEU A C 1
ATOM 821 O O . LEU A 1 107 ? 3.415 -7.675 -6.328 1.00 94.19 107 LEU A O 1
ATOM 825 N N . ALA A 1 108 ? 2.636 -7.501 -4.236 1.00 95.50 108 ALA A N 1
ATOM 826 C CA . ALA A 1 108 ? 1.331 -6.954 -4.611 1.00 95.50 108 ALA A CA 1
ATOM 827 C C . ALA A 1 108 ? 1.415 -5.570 -5.284 1.00 95.50 108 ALA A C 1
ATOM 829 O O . ALA A 1 108 ? 0.511 -5.198 -6.029 1.00 95.50 108 ALA A O 1
ATOM 830 N N . ILE A 1 109 ? 2.492 -4.808 -5.057 1.00 96.81 109 ILE A N 1
ATOM 831 C CA . ILE A 1 109 ? 2.741 -3.513 -5.715 1.00 96.81 109 ILE A CA 1
ATOM 832 C C . ILE A 1 109 ? 3.131 -3.683 -7.188 1.00 96.81 109 ILE A C 1
ATOM 834 O O . ILE A 1 109 ? 2.854 -2.799 -7.997 1.00 96.81 109 ILE A O 1
ATOM 838 N N . LEU A 1 110 ? 3.773 -4.795 -7.550 1.00 95.06 110 LEU A N 1
ATOM 839 C CA . LEU A 1 110 ? 4.392 -4.977 -8.864 1.00 95.06 110 LEU A CA 1
ATOM 840 C C . LEU A 1 110 ? 3.395 -4.857 -10.014 1.00 95.06 110 LEU A C 1
ATOM 842 O O . LEU A 1 110 ? 3.649 -4.132 -10.971 1.00 95.06 110 LEU A O 1
ATOM 846 N N . GLN A 1 111 ? 2.259 -5.540 -9.903 1.00 94.31 111 GLN A N 1
ATOM 847 C CA . GLN A 1 111 ? 1.237 -5.559 -10.944 1.00 94.31 111 GLN A CA 1
ATOM 848 C C . GLN A 1 111 ? 0.652 -4.154 -11.216 1.00 94.31 111 GLN A C 1
ATOM 850 O O . GLN A 1 111 ? 0.770 -3.697 -12.354 1.00 94.31 111 GLN A O 1
ATOM 855 N N . PRO A 1 112 ? 0.117 -3.411 -10.224 1.00 95.44 112 PRO A N 1
ATOM 856 C CA . PRO A 1 112 ? -0.414 -2.071 -10.470 1.00 95.44 112 PRO A CA 1
ATOM 857 C C . PRO A 1 112 ? 0.677 -1.049 -10.820 1.00 95.44 112 PRO A C 1
ATOM 859 O O . PRO A 1 112 ? 0.402 -0.090 -11.537 1.00 95.44 112 PRO A O 1
ATOM 862 N N . LEU A 1 113 ? 1.920 -1.235 -10.357 1.00 95.88 113 LEU A N 1
ATOM 863 C CA . LEU A 1 113 ? 3.035 -0.369 -10.752 1.00 95.88 113 LEU A CA 1
ATOM 864 C C . LEU A 1 113 ? 3.437 -0.581 -12.216 1.00 95.88 113 LEU A C 1
ATOM 866 O O . LEU A 1 113 ? 3.803 0.381 -12.883 1.00 95.88 113 LEU A O 1
ATOM 870 N N . ARG A 1 114 ? 3.344 -1.815 -12.720 1.00 94.19 114 ARG A N 1
ATOM 871 C CA . ARG A 1 114 ? 3.622 -2.156 -14.120 1.00 94.19 114 ARG A CA 1
ATOM 872 C C . ARG A 1 114 ? 2.638 -1.500 -15.082 1.00 94.19 114 ARG A C 1
ATOM 874 O O . ARG A 1 114 ? 3.067 -0.989 -16.106 1.00 94.19 114 ARG A O 1
ATOM 881 N N . GLU A 1 115 ? 1.353 -1.468 -14.728 1.00 93.12 115 GLU A N 1
ATOM 882 C CA . GLU A 1 115 ? 0.330 -0.737 -15.495 1.00 93.12 115 GLU A CA 1
ATOM 883 C C . GLU A 1 115 ? 0.581 0.776 -15.513 1.00 93.12 115 GLU A C 1
ATOM 885 O O . GLU A 1 115 ? 0.233 1.455 -16.478 1.00 93.12 115 GLU A O 1
ATOM 890 N N . LEU A 1 116 ? 1.156 1.304 -14.429 1.00 94.56 116 LEU A N 1
ATOM 891 C CA . LEU A 1 116 ? 1.388 2.732 -14.256 1.00 94.56 116 LEU A CA 1
ATOM 892 C C . LEU A 1 116 ? 2.648 3.214 -14.988 1.00 94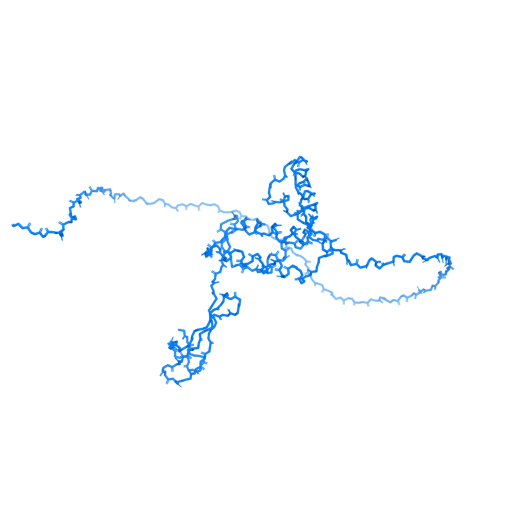.56 116 LEU A C 1
ATOM 894 O O . LEU A 1 116 ? 2.600 4.218 -15.694 1.00 94.56 116 LEU A O 1
ATOM 898 N N . ASP A 1 117 ? 3.781 2.531 -14.800 1.00 95.75 117 ASP A N 1
ATOM 899 C CA . ASP A 1 117 ? 5.045 2.844 -15.469 1.00 95.75 117 ASP A CA 1
ATOM 900 C C . ASP A 1 117 ? 6.001 1.638 -15.459 1.00 95.75 117 ASP A C 1
ATOM 902 O O . ASP A 1 117 ? 6.525 1.233 -14.418 1.00 95.75 117 ASP A O 1
ATOM 906 N N . GLU A 1 118 ? 6.301 1.104 -16.642 1.00 94.25 118 GLU A N 1
ATOM 907 C CA . GLU A 1 118 ? 7.155 -0.080 -16.823 1.00 94.25 118 GLU A CA 1
ATOM 908 C C . GLU A 1 118 ? 8.588 0.111 -16.294 1.00 94.25 118 GLU A C 1
ATOM 910 O O . GLU A 1 118 ? 9.200 -0.815 -15.757 1.00 94.25 118 GLU A O 1
ATOM 915 N N . VAL A 1 119 ? 9.141 1.325 -16.400 1.00 94.56 119 VAL A N 1
ATOM 916 C CA . VAL A 1 119 ? 10.504 1.624 -15.930 1.00 94.56 119 VAL A CA 1
ATOM 917 C C . VAL A 1 119 ? 10.551 1.671 -14.402 1.00 94.56 119 VAL A C 1
ATOM 919 O O . VAL A 1 119 ? 11.479 1.132 -13.795 1.00 94.56 119 VAL A O 1
ATOM 922 N N . ALA A 1 120 ? 9.563 2.300 -13.763 1.00 96.12 120 ALA A N 1
ATOM 923 C CA . ALA A 1 120 ? 9.404 2.278 -12.314 1.00 96.12 120 ALA A CA 1
ATOM 924 C C . ALA A 1 120 ? 9.176 0.848 -11.813 1.00 96.12 120 ALA A C 1
ATOM 926 O O . ALA A 1 120 ? 9.782 0.460 -10.814 1.00 96.12 120 ALA A O 1
ATOM 927 N N . TYR A 1 121 ? 8.386 0.049 -12.537 1.00 95.56 121 TYR A N 1
ATOM 928 C CA . TYR A 1 121 ? 8.227 -1.376 -12.269 1.00 95.56 121 TYR A CA 1
ATOM 929 C C . TYR A 1 121 ? 9.568 -2.110 -12.285 1.00 95.56 121 TYR A C 1
ATOM 931 O O . TYR A 1 121 ? 9.901 -2.725 -11.280 1.00 95.56 121 TYR A O 1
ATOM 939 N N . LEU A 1 122 ? 10.383 -1.994 -13.341 1.00 94.44 122 LEU A N 1
ATOM 940 C CA . LEU A 1 122 ? 11.688 -2.673 -13.412 1.00 94.44 122 LEU A CA 1
ATOM 941 C C . LEU A 1 122 ? 12.621 -2.271 -12.258 1.00 94.44 122 LEU A C 1
ATOM 943 O O . LEU A 1 122 ? 13.282 -3.119 -11.659 1.00 94.44 122 LEU A O 1
ATOM 947 N N . ARG A 1 123 ? 12.647 -0.980 -11.902 1.00 94.19 123 ARG A N 1
ATOM 948 C CA . ARG A 1 123 ? 13.434 -0.467 -10.765 1.00 94.19 123 ARG A CA 1
ATOM 949 C C . ARG A 1 123 ? 12.968 -1.017 -9.422 1.00 94.19 123 ARG A C 1
ATOM 951 O O . ARG A 1 123 ? 13.779 -1.159 -8.514 1.00 94.19 123 ARG A O 1
ATOM 958 N N . PHE A 1 124 ? 11.667 -1.240 -9.270 1.00 95.12 124 PHE A N 1
ATOM 959 C CA . PHE A 1 124 ? 11.089 -1.775 -8.045 1.00 95.12 124 PHE A CA 1
ATOM 960 C C . PHE A 1 124 ? 11.236 -3.302 -7.982 1.00 95.12 124 PHE A C 1
ATOM 962 O O . PHE A 1 124 ? 11.617 -3.845 -6.947 1.00 95.12 124 PHE A O 1
ATOM 969 N N . ALA A 1 125 ? 10.998 -3.986 -9.102 1.00 93.94 125 ALA A N 1
ATOM 970 C CA . ALA A 1 125 ? 11.095 -5.432 -9.257 1.00 93.94 125 ALA A CA 1
ATOM 971 C C . ALA A 1 125 ? 12.490 -5.957 -8.922 1.00 93.94 125 ALA A C 1
ATOM 973 O O . ALA A 1 125 ? 12.587 -6.968 -8.234 1.00 93.94 125 ALA A O 1
ATOM 974 N N . SER A 1 126 ? 13.553 -5.235 -9.286 1.00 92.38 126 SER A N 1
ATOM 975 C CA . SER A 1 126 ? 14.925 -5.651 -8.972 1.00 92.38 126 SER A CA 1
ATOM 976 C C . SER A 1 126 ? 15.194 -5.837 -7.473 1.00 92.38 126 SER A C 1
ATOM 978 O O . SER A 1 126 ? 16.028 -6.653 -7.096 1.00 92.38 126 SER A O 1
ATOM 980 N N . VAL A 1 127 ? 14.464 -5.133 -6.599 1.00 90.19 127 VAL A N 1
ATOM 981 C CA . VAL A 1 127 ? 14.608 -5.250 -5.138 1.00 90.19 127 VAL A CA 1
ATOM 982 C C . VAL A 1 127 ? 13.810 -6.428 -4.569 1.00 90.19 127 VAL A C 1
ATOM 984 O O . VAL A 1 127 ? 14.224 -7.022 -3.574 1.00 90.19 127 VAL A O 1
ATOM 987 N N . TYR A 1 128 ? 12.661 -6.755 -5.166 1.00 86.56 128 TYR A N 1
ATOM 988 C CA . TYR A 1 128 ? 11.691 -7.704 -4.600 1.00 86.56 128 TYR A CA 1
ATOM 989 C C . TYR A 1 128 ? 11.636 -9.062 -5.314 1.00 86.56 128 TYR A C 1
ATOM 991 O O . TYR A 1 128 ? 11.170 -10.026 -4.715 1.00 86.56 128 TYR A O 1
ATOM 999 N N . GLN A 1 129 ? 12.126 -9.160 -6.551 1.00 86.00 129 GLN A N 1
ATOM 1000 C CA . GLN A 1 129 ? 12.188 -10.402 -7.334 1.00 86.00 129 GLN A CA 1
ATOM 1001 C C . GLN A 1 129 ? 13.606 -10.995 -7.423 1.00 86.00 129 GLN A C 1
ATOM 1003 O O . GLN A 1 129 ? 13.819 -11.905 -8.211 1.00 86.00 129 GLN A O 1
ATOM 1008 N N . ALA A 1 130 ? 14.556 -10.502 -6.613 1.00 83.31 130 ALA A N 1
ATOM 1009 C CA . ALA A 1 130 ? 15.940 -10.994 -6.560 1.00 83.31 130 ALA A CA 1
ATOM 1010 C C . ALA A 1 130 ? 16.629 -11.024 -7.939 1.00 83.31 130 ALA A C 1
ATOM 1012 O O . ALA A 1 130 ? 17.098 -12.063 -8.388 1.00 83.31 130 ALA A O 1
ATOM 1013 N N . PHE A 1 131 ? 16.655 -9.881 -8.632 1.00 87.69 131 PHE A N 1
ATOM 1014 C CA . PHE A 1 131 ? 17.397 -9.782 -9.890 1.00 87.69 131 PHE A CA 1
ATOM 1015 C C . PHE A 1 131 ? 18.891 -9.761 -9.568 1.00 87.69 131 PHE A C 1
ATOM 1017 O O . PHE A 1 131 ? 19.401 -8.754 -9.068 1.00 87.69 131 PHE A O 1
ATOM 1024 N N . ASP A 1 132 ? 19.573 -10.863 -9.858 1.00 89.69 132 ASP A N 1
ATOM 1025 C CA . ASP A 1 132 ? 20.990 -11.058 -9.544 1.00 89.69 132 ASP A CA 1
ATOM 1026 C C . ASP A 1 132 ? 21.871 -10.990 -10.806 1.00 89.69 132 ASP A C 1
ATOM 1028 O O . ASP A 1 132 ? 23.094 -10.858 -10.712 1.00 89.69 132 ASP A O 1
ATOM 1032 N N . SER A 1 133 ? 21.263 -11.041 -11.997 1.00 91.88 133 SER A N 1
ATOM 1033 C CA . SER A 1 133 ? 21.956 -11.085 -13.286 1.00 91.88 133 SER A CA 1
ATOM 1034 C C . SER A 1 133 ? 21.365 -10.129 -14.330 1.00 91.88 133 SER A C 1
ATOM 1036 O O . SER A 1 133 ? 20.252 -9.622 -14.195 1.00 91.88 133 SER A O 1
ATOM 1038 N N . LEU A 1 134 ? 22.124 -9.874 -15.405 1.00 92.12 134 LEU A N 1
ATOM 1039 C CA . LEU A 1 134 ? 21.613 -9.146 -16.575 1.00 92.12 134 LEU A CA 1
ATOM 1040 C C . LEU A 1 134 ? 20.513 -9.933 -17.300 1.00 92.12 134 LEU A C 1
ATOM 1042 O O . LEU A 1 134 ? 19.584 -9.320 -17.826 1.00 92.12 134 LEU A O 1
ATOM 1046 N N . ASP A 1 135 ? 20.591 -11.263 -17.271 1.00 92.56 135 ASP A N 1
ATOM 1047 C CA . ASP A 1 135 ? 19.616 -12.152 -17.903 1.00 92.56 135 ASP A CA 1
ATOM 1048 C C . ASP A 1 135 ? 18.225 -11.997 -17.260 1.00 92.56 135 ASP A C 1
ATOM 1050 O O . ASP A 1 135 ? 17.215 -12.009 -17.963 1.00 92.56 135 ASP A O 1
ATOM 1054 N N . ASP A 1 136 ? 18.156 -11.741 -15.946 1.00 90.62 136 ASP A N 1
ATOM 1055 C CA . ASP A 1 136 ? 16.891 -11.472 -15.240 1.00 90.62 136 ASP A CA 1
ATOM 1056 C C . ASP A 1 136 ? 16.214 -10.193 -15.756 1.00 90.62 136 ASP A C 1
ATOM 1058 O O . ASP A 1 136 ? 14.995 -10.144 -15.956 1.00 90.62 136 ASP A O 1
ATOM 1062 N N . PHE A 1 137 ? 17.009 -9.152 -16.030 1.00 92.25 137 PHE A N 1
ATOM 1063 C CA . PHE A 1 137 ? 16.499 -7.928 -16.643 1.00 92.25 137 PHE A CA 1
ATOM 1064 C C . PHE A 1 137 ? 16.043 -8.172 -18.081 1.00 92.25 137 PHE A C 1
ATOM 1066 O O . PHE A 1 137 ? 14.990 -7.668 -18.468 1.00 92.25 137 PHE A O 1
ATOM 1073 N N . GLU A 1 138 ? 16.801 -8.934 -18.871 1.00 93.00 138 GLU A N 1
ATOM 1074 C CA . GLU A 1 138 ? 16.428 -9.252 -20.251 1.00 93.00 138 GLU A CA 1
ATOM 1075 C C . GLU A 1 138 ? 15.122 -10.054 -20.313 1.00 93.00 138 GLU A C 1
ATOM 1077 O O . GLU A 1 138 ? 14.234 -9.724 -21.105 1.00 93.00 138 GLU A O 1
ATOM 1082 N N . ALA A 1 139 ? 14.952 -11.036 -19.427 1.00 91.25 139 ALA A N 1
ATOM 1083 C CA . ALA A 1 139 ? 13.716 -11.798 -19.295 1.00 91.25 139 ALA A CA 1
ATOM 1084 C C . ALA A 1 139 ? 12.532 -10.891 -18.923 1.00 91.25 139 ALA A C 1
ATOM 1086 O O . ALA A 1 139 ? 11.486 -10.933 -19.577 1.00 91.25 139 ALA A O 1
ATOM 1087 N N . ALA A 1 140 ? 12.705 -10.015 -17.927 1.00 89.75 140 ALA A N 1
ATOM 1088 C CA . ALA A 1 140 ? 11.668 -9.072 -17.516 1.00 89.75 140 ALA A CA 1
ATOM 1089 C C . ALA A 1 140 ? 11.290 -8.087 -18.638 1.00 89.75 140 ALA A C 1
ATOM 1091 O O . ALA A 1 140 ? 10.108 -7.830 -18.861 1.00 89.75 140 ALA A O 1
ATOM 1092 N N . ILE A 1 141 ? 12.271 -7.565 -19.380 1.00 93.19 141 ILE A N 1
ATOM 1093 C CA . ILE A 1 141 ? 12.041 -6.676 -20.529 1.00 93.19 141 ILE A CA 1
ATOM 1094 C C . ILE A 1 141 ? 11.324 -7.420 -21.658 1.00 93.19 141 ILE A C 1
ATOM 1096 O O . ILE A 1 141 ? 10.419 -6.867 -22.284 1.00 93.19 141 ILE A O 1
ATOM 1100 N N . THR A 1 142 ? 11.707 -8.669 -21.922 1.00 92.62 142 THR A N 1
ATOM 1101 C CA . THR A 1 142 ? 11.079 -9.498 -22.957 1.00 92.62 142 THR A CA 1
ATOM 1102 C C . THR A 1 142 ? 9.603 -9.730 -22.645 1.00 92.62 142 THR A C 1
ATOM 1104 O O . THR A 1 142 ? 8.766 -9.559 -23.528 1.00 92.62 142 THR A O 1
ATOM 1107 N N . LEU A 1 143 ? 9.264 -10.025 -21.386 1.00 89.25 143 LEU A N 1
ATOM 1108 C CA . LEU A 1 143 ? 7.873 -10.152 -20.943 1.00 89.25 143 LEU A CA 1
ATOM 1109 C C . LEU A 1 143 ? 7.076 -8.857 -21.155 1.00 89.25 143 LEU A C 1
ATOM 1111 O O . LEU A 1 143 ? 5.976 -8.905 -21.700 1.00 89.25 143 LEU A O 1
ATOM 1115 N N . LEU A 1 144 ? 7.644 -7.704 -20.787 1.00 90.25 144 LEU A N 1
ATOM 1116 C CA . LEU A 1 144 ? 6.984 -6.405 -20.967 1.00 90.25 144 LEU A CA 1
ATOM 1117 C C . LEU A 1 144 ? 6.704 -6.089 -22.442 1.00 90.25 144 LEU A C 1
ATOM 1119 O O . LEU A 1 144 ? 5.635 -5.583 -22.770 1.00 90.25 144 LEU A O 1
ATOM 1123 N N . ARG A 1 145 ? 7.628 -6.432 -23.348 1.00 90.00 145 ARG A N 1
ATOM 1124 C CA . ARG A 1 145 ? 7.431 -6.240 -24.796 1.00 90.00 145 ARG A CA 1
ATOM 1125 C C . ARG A 1 145 ? 6.258 -7.058 -25.333 1.00 90.00 145 ARG A C 1
ATOM 1127 O O . ARG A 1 145 ? 5.435 -6.522 -26.063 1.00 90.00 145 ARG A O 1
ATOM 1134 N N . VAL A 1 146 ? 6.153 -8.327 -24.934 1.00 88.69 146 VAL A N 1
ATOM 1135 C CA . VAL A 1 146 ? 5.041 -9.199 -25.351 1.00 88.69 146 VAL A CA 1
ATOM 1136 C C . VAL A 1 146 ? 3.697 -8.659 -24.852 1.00 88.69 146 VAL A C 1
ATOM 1138 O O . VAL A 1 146 ? 2.713 -8.670 -25.591 1.00 88.69 146 VAL A O 1
ATOM 1141 N N . GLU A 1 147 ? 3.641 -8.166 -23.614 1.00 82.62 147 GLU A N 1
ATOM 1142 C CA . GLU A 1 147 ? 2.428 -7.554 -23.054 1.00 82.62 147 GLU A CA 1
ATOM 1143 C C . GLU A 1 147 ? 2.045 -6.259 -23.792 1.00 82.62 147 GLU A C 1
ATOM 1145 O O . GLU A 1 147 ? 0.869 -6.049 -24.090 1.00 82.62 147 GLU A O 1
ATOM 1150 N N . HIS A 1 148 ? 3.022 -5.425 -24.158 1.00 81.12 148 HIS A N 1
ATOM 1151 C CA . HIS A 1 148 ? 2.782 -4.211 -24.941 1.00 81.12 148 HIS A CA 1
ATOM 1152 C C . HIS A 1 148 ? 2.220 -4.521 -26.340 1.00 81.12 148 HIS A C 1
ATOM 1154 O O . HIS A 1 148 ? 1.303 -3.845 -26.799 1.00 81.12 148 HIS A O 1
ATOM 1160 N N . ASP A 1 149 ? 2.727 -5.564 -27.001 1.00 78.44 149 ASP A N 1
ATOM 1161 C CA . ASP A 1 149 ? 2.296 -5.956 -28.350 1.00 78.44 149 ASP A CA 1
ATOM 1162 C C . ASP A 1 149 ? 0.916 -6.641 -28.376 1.00 78.44 149 ASP A C 1
ATOM 1164 O O . ASP A 1 149 ? 0.276 -6.723 -29.425 1.00 78.44 149 ASP A O 1
ATOM 1168 N N . THR A 1 150 ? 0.444 -7.145 -27.231 1.00 72.88 150 THR A N 1
ATOM 1169 C CA . THR A 1 150 ? -0.846 -7.848 -27.102 1.00 72.88 150 THR A CA 1
ATOM 1170 C C . THR A 1 150 ? -1.973 -6.977 -26.545 1.00 72.88 150 THR A C 1
ATOM 1172 O O . THR A 1 150 ? -3.136 -7.388 -26.592 1.00 72.88 150 THR A O 1
ATOM 1175 N N . ALA A 1 151 ? -1.673 -5.769 -26.060 1.00 65.06 151 ALA A N 1
ATOM 1176 C CA . ALA A 1 151 ? -2.692 -4.812 -25.655 1.00 65.06 151 ALA A CA 1
ATOM 1177 C C . ALA A 1 151 ? -3.435 -4.273 -26.899 1.00 65.06 151 ALA A C 1
ATOM 1179 O O . ALA A 1 151 ? -2.790 -3.752 -27.811 1.00 65.06 151 ALA A O 1
ATOM 1180 N N . PRO A 1 152 ? -4.777 -4.379 -26.979 1.00 57.72 152 PRO A N 1
ATOM 1181 C CA . PRO A 1 152 ? -5.524 -3.818 -28.098 1.00 57.72 152 PRO A CA 1
ATOM 1182 C C . PRO A 1 152 ? -5.323 -2.298 -28.146 1.00 57.72 152 PRO A C 1
ATOM 1184 O O . PRO A 1 152 ? -5.475 -1.606 -27.137 1.00 57.72 152 PRO A O 1
ATOM 1187 N N . ASP A 1 153 ? -4.953 -1.797 -29.325 1.00 52.62 153 ASP A N 1
ATOM 1188 C CA . ASP A 1 153 ? -4.713 -0.381 -29.601 1.00 52.62 153 ASP A CA 1
ATOM 1189 C C . ASP A 1 153 ? -6.015 0.425 -29.479 1.00 52.62 153 ASP A C 1
ATOM 1191 O O . ASP A 1 153 ? -6.750 0.612 -30.445 1.00 52.62 153 ASP A O 1
ATOM 1195 N N . ASP A 1 154 ? -6.308 0.894 -28.268 1.00 54.34 154 ASP A N 1
ATOM 1196 C CA . ASP A 1 154 ? -7.357 1.884 -27.999 1.00 54.34 154 ASP A CA 1
ATOM 1197 C C . ASP A 1 154 ? -6.748 3.293 -27.826 1.00 54.34 154 ASP A C 1
ATOM 1199 O O . ASP A 1 154 ? -7.245 4.134 -27.076 1.00 54.34 154 ASP A O 1
ATOM 1203 N N . ARG A 1 155 ? -5.608 3.569 -28.489 1.00 55.66 155 ARG A N 1
ATOM 1204 C CA . ARG A 1 155 ? -4.907 4.865 -28.431 1.00 55.66 155 ARG A CA 1
ATOM 1205 C C . ARG A 1 155 ? -4.859 5.568 -29.787 1.00 55.66 155 ARG A C 1
ATOM 1207 O O . ARG A 1 155 ? -3.854 6.167 -30.156 1.00 55.66 155 ARG A O 1
ATOM 1214 N N . SER A 1 156 ? -5.994 5.638 -30.479 1.00 46.44 156 SER A N 1
ATOM 1215 C CA . SER A 1 156 ? -6.218 6.668 -31.505 1.00 46.44 156 SER A CA 1
ATOM 1216 C C . SER A 1 156 ? -6.704 7.977 -30.861 1.00 46.44 156 SER A C 1
ATOM 1218 O O . SER A 1 156 ? -7.871 8.345 -30.955 1.00 46.44 156 SER A O 1
ATOM 1220 N N . GLY A 1 157 ? -5.796 8.692 -30.189 1.00 36.81 157 GLY A N 1
ATOM 1221 C CA . GLY A 1 157 ? -5.980 10.083 -29.749 1.00 36.81 157 GLY A CA 1
ATOM 1222 C C . GLY A 1 157 ? -4.985 11.004 -30.473 1.00 36.81 157 GLY A C 1
ATOM 1223 O O . GLY A 1 157 ? -3.829 10.612 -30.645 1.00 36.81 157 GLY A O 1
ATOM 1224 N N . PRO A 1 158 ? -5.385 12.204 -30.940 1.00 43.12 158 PRO A N 1
ATOM 1225 C CA . PRO A 1 158 ? -4.598 12.968 -31.900 1.00 43.12 158 PRO A CA 1
ATOM 1226 C C . PRO A 1 158 ? -3.308 13.495 -31.267 1.00 43.12 158 PRO A C 1
ATOM 1228 O O . PRO A 1 158 ? -3.319 14.234 -30.284 1.00 43.12 158 PRO A O 1
ATOM 1231 N N . SER A 1 159 ? -2.182 13.127 -31.878 1.00 42.78 159 SER A N 1
ATOM 1232 C CA . SER A 1 159 ? -0.864 13.682 -31.589 1.00 42.78 159 SER A CA 1
ATOM 1233 C C . SER A 1 159 ? -0.877 15.191 -31.860 1.00 42.78 159 SER A C 1
ATOM 1235 O O . SER A 1 159 ? -0.864 15.632 -33.010 1.00 42.78 159 SER A O 1
ATOM 1237 N N . ALA A 1 160 ? -0.926 15.992 -30.794 1.00 44.31 160 ALA A N 1
ATOM 1238 C CA . ALA A 1 160 ? -0.722 17.431 -30.862 1.00 44.31 160 ALA A CA 1
ATOM 1239 C C . ALA A 1 160 ? 0.740 17.715 -31.247 1.00 44.31 160 ALA A C 1
ATOM 1241 O O . ALA A 1 160 ? 1.665 17.673 -30.439 1.00 44.31 160 ALA A O 1
ATOM 1242 N N . GLN A 1 161 ? 0.903 17.914 -32.549 1.00 42.56 161 GLN A N 1
ATOM 1243 C CA . GLN A 1 161 ? 1.914 18.672 -33.272 1.00 42.56 161 GLN A CA 1
ATOM 1244 C C . GLN A 1 161 ? 3.001 19.348 -32.411 1.00 42.56 161 GLN A C 1
ATOM 1246 O O . GLN A 1 161 ? 2.798 20.383 -31.781 1.00 42.56 161 GLN A O 1
ATOM 1251 N N . ARG A 1 162 ? 4.219 18.799 -32.496 1.00 46.97 162 ARG A N 1
ATOM 1252 C CA . ARG A 1 162 ? 5.461 19.542 -32.258 1.00 46.97 162 ARG A CA 1
ATOM 1253 C C . ARG A 1 162 ? 5.568 20.653 -33.304 1.00 46.97 162 ARG A C 1
ATOM 1255 O O . ARG A 1 162 ? 5.837 20.365 -34.467 1.00 46.97 162 ARG A O 1
ATOM 1262 N N . THR A 1 163 ? 5.414 21.910 -32.904 1.00 40.72 163 THR A N 1
ATOM 1263 C CA . THR A 1 163 ? 5.913 23.049 -33.685 1.00 40.72 163 THR A CA 1
ATOM 1264 C C . THR A 1 163 ? 7.316 23.400 -33.215 1.00 40.72 163 THR A C 1
ATOM 1266 O O . THR A 1 163 ? 7.514 23.896 -32.108 1.00 40.72 163 THR A O 1
ATOM 1269 N N . ALA A 1 164 ? 8.287 23.124 -34.081 1.00 44.22 164 ALA A N 1
ATOM 1270 C CA . ALA A 1 164 ? 9.619 23.692 -34.024 1.00 44.22 164 ALA A CA 1
ATOM 1271 C C . ALA A 1 164 ? 9.604 25.100 -34.645 1.00 44.22 164 ALA A C 1
ATOM 1273 O O . ALA A 1 164 ? 9.212 25.268 -35.797 1.00 44.22 164 ALA A O 1
ATOM 1274 N N . ALA A 1 165 ? 10.056 26.086 -33.877 1.00 42.19 165 ALA A N 1
ATOM 1275 C CA . ALA A 1 165 ? 10.578 27.387 -34.301 1.00 42.19 165 ALA A CA 1
ATOM 1276 C C . ALA A 1 165 ? 11.444 27.862 -33.115 1.00 42.19 165 ALA A C 1
ATOM 1278 O O . ALA A 1 165 ? 11.008 27.752 -31.977 1.00 42.19 165 ALA A O 1
ATOM 1279 N N . GLY A 1 166 ? 12.690 28.312 -33.215 1.00 35.62 166 GLY A N 1
ATOM 1280 C CA . GLY A 1 166 ? 13.438 28.846 -34.339 1.00 35.62 166 GLY A CA 1
ATOM 1281 C C . GLY A 1 166 ? 14.144 30.123 -33.866 1.00 35.62 166 GLY A C 1
ATOM 1282 O O . GLY A 1 166 ? 13.551 31.187 -33.924 1.00 35.62 166 GLY A O 1
ATOM 1283 N N . SER A 1 167 ? 15.405 29.974 -33.443 1.00 37.91 167 SER A N 1
ATOM 1284 C CA . SER A 1 167 ? 16.514 30.944 -33.560 1.00 37.91 167 SER A CA 1
ATOM 1285 C C . SER A 1 167 ? 16.624 32.218 -32.687 1.00 37.91 167 SER A C 1
ATOM 1287 O O . SER A 1 167 ? 15.712 33.027 -32.584 1.00 37.91 167 SER A O 1
ATOM 1289 N N . ALA A 1 168 ? 17.886 32.434 -32.267 1.00 37.94 168 ALA A N 1
ATOM 1290 C CA . ALA A 1 168 ? 18.676 33.683 -32.315 1.00 37.94 168 ALA A CA 1
ATOM 1291 C C . ALA A 1 168 ? 18.880 34.554 -31.041 1.00 37.94 168 ALA A C 1
ATOM 1293 O O . ALA A 1 168 ? 18.020 35.321 -30.637 1.00 37.94 168 ALA A O 1
ATOM 1294 N N . THR A 1 169 ? 20.134 34.499 -30.552 1.00 37.25 169 THR A N 1
ATOM 1295 C CA . THR A 1 169 ? 21.096 35.624 -30.390 1.00 37.25 169 THR A CA 1
ATOM 1296 C C . THR A 1 169 ? 20.901 36.689 -29.295 1.00 37.25 169 THR A C 1
ATOM 1298 O O . THR A 1 169 ? 19.899 37.389 -29.265 1.00 37.25 169 THR A O 1
ATOM 1301 N N . GLY A 1 170 ? 21.977 36.956 -28.529 1.00 33.34 170 GLY A N 1
ATOM 1302 C CA . GLY A 1 170 ? 22.275 38.309 -28.023 1.00 33.34 170 GLY A CA 1
ATOM 1303 C C . GLY A 1 170 ? 22.879 38.408 -26.617 1.00 33.34 170 GLY A C 1
ATOM 1304 O O . GLY A 1 170 ? 22.173 38.286 -25.624 1.00 33.34 170 GLY A O 1
ATOM 1305 N N . SER A 1 171 ? 24.181 38.699 -26.543 1.00 40.78 171 SER A N 1
ATOM 1306 C CA . SER A 1 171 ? 24.919 39.149 -25.351 1.00 40.78 171 SER A CA 1
ATOM 1307 C C . SER A 1 171 ? 24.392 40.473 -24.775 1.00 40.78 171 SER A C 1
ATOM 1309 O O . SER A 1 171 ? 23.992 41.334 -25.553 1.00 40.78 171 SER A O 1
ATOM 1311 N N . ALA A 1 172 ? 24.541 40.701 -23.458 1.00 36.22 172 ALA A N 1
ATOM 1312 C CA . ALA A 1 172 ? 25.432 41.736 -22.889 1.00 36.22 172 ALA A CA 1
ATOM 1313 C C . ALA A 1 172 ? 25.139 42.088 -21.406 1.00 36.22 172 ALA A C 1
ATOM 1315 O O . ALA A 1 172 ? 23.994 42.184 -20.979 1.00 36.22 172 ALA A O 1
ATOM 1316 N N . THR A 1 173 ? 26.227 42.458 -20.713 1.00 37.12 173 THR A N 1
ATOM 1317 C CA . THR A 1 173 ? 26.328 43.482 -19.645 1.00 37.12 173 THR A CA 1
ATOM 1318 C C . THR A 1 173 ? 26.343 43.033 -18.176 1.00 37.12 173 THR A C 1
ATOM 1320 O O . THR A 1 173 ? 25.342 42.993 -17.471 1.00 37.12 173 THR A O 1
ATOM 1323 N N . THR A 1 174 ? 27.569 42.840 -17.688 1.00 42.25 174 THR A N 1
ATOM 1324 C CA . THR A 1 174 ? 28.058 43.221 -16.352 1.00 42.25 174 THR A CA 1
ATOM 1325 C C . THR A 1 174 ? 27.789 44.696 -16.036 1.00 42.25 174 THR A C 1
ATOM 1327 O O . THR A 1 174 ? 28.132 45.533 -16.866 1.00 42.25 174 THR A O 1
ATOM 1330 N N . THR A 1 175 ? 27.292 45.021 -14.832 1.00 34.88 175 THR A N 1
ATOM 1331 C CA . THR A 1 175 ? 27.885 45.974 -13.851 1.00 34.88 175 THR A CA 1
ATOM 1332 C C . THR A 1 175 ? 26.944 46.165 -12.648 1.00 34.88 175 THR A C 1
ATOM 1334 O O . THR A 1 175 ? 25.783 46.511 -12.829 1.00 34.88 175 THR A O 1
ATOM 1337 N N . GLY A 1 176 ? 27.483 46.049 -11.426 1.00 33.81 176 GLY A N 1
ATOM 1338 C CA . GLY A 1 176 ? 27.042 46.860 -10.281 1.00 33.81 176 GLY A CA 1
ATOM 1339 C C . GLY A 1 176 ? 26.446 46.120 -9.080 1.00 33.81 176 GLY A C 1
ATOM 1340 O O . GLY A 1 176 ? 25.261 45.822 -9.073 1.00 33.81 176 GLY A O 1
ATOM 1341 N N . ALA A 1 177 ? 27.243 45.942 -8.019 1.00 37.78 177 ALA A N 1
ATOM 1342 C CA . ALA A 1 177 ? 26.785 46.060 -6.628 1.00 37.78 177 ALA A CA 1
ATOM 1343 C C . ALA A 1 177 ? 28.003 46.147 -5.693 1.00 37.78 177 ALA A C 1
ATOM 1345 O O . ALA A 1 177 ? 28.714 45.168 -5.472 1.00 37.78 177 ALA A O 1
ATOM 1346 N N . GLY A 1 178 ? 28.260 47.350 -5.182 1.00 32.41 178 GLY A N 1
ATOM 1347 C CA . GLY A 1 178 ? 29.229 47.603 -4.127 1.00 32.41 178 GLY A CA 1
ATOM 1348 C C . GLY A 1 178 ? 28.590 47.592 -2.736 1.00 32.41 178 GLY A C 1
ATOM 1349 O O . GLY A 1 178 ? 27.418 47.914 -2.581 1.00 32.41 178 GLY A O 1
ATOM 1350 N N . ALA A 1 179 ? 29.457 47.305 -1.764 1.00 32.38 179 ALA A N 1
ATOM 1351 C CA . ALA A 1 179 ? 29.487 47.798 -0.385 1.00 32.38 179 ALA A CA 1
ATOM 1352 C C . ALA A 1 179 ? 28.460 47.289 0.657 1.00 32.38 179 ALA A C 1
ATOM 1354 O O . ALA A 1 179 ? 27.341 47.768 0.771 1.00 32.38 179 ALA A O 1
ATOM 1355 N N . ALA A 1 180 ? 28.992 46.406 1.514 1.00 30.81 180 ALA A N 1
ATOM 1356 C CA . ALA A 1 180 ? 29.179 46.596 2.961 1.00 30.81 180 ALA A CA 1
ATOM 1357 C C . ALA A 1 180 ? 27.958 46.772 3.888 1.00 30.81 180 ALA A C 1
ATOM 1359 O O . ALA A 1 180 ? 27.359 47.838 3.944 1.00 30.81 180 ALA A O 1
ATOM 1360 N N . ALA A 1 181 ? 27.759 45.783 4.772 1.00 32.94 181 ALA A N 1
ATOM 1361 C CA . ALA A 1 181 ? 27.532 46.003 6.207 1.00 32.94 181 ALA A CA 1
ATOM 1362 C C . ALA A 1 181 ? 27.695 44.689 7.006 1.00 32.94 181 ALA A C 1
ATOM 1364 O O . ALA A 1 181 ? 26.954 43.727 6.825 1.00 32.94 181 ALA A O 1
ATOM 1365 N N . THR A 1 182 ? 28.655 44.683 7.926 1.00 34.12 182 THR A N 1
ATOM 1366 C CA . THR A 1 182 ? 28.771 43.817 9.121 1.00 34.12 182 THR A CA 1
ATOM 1367 C C . THR A 1 182 ? 28.758 44.757 10.344 1.00 34.12 182 THR A C 1
ATOM 1369 O O . THR A 1 182 ? 28.894 45.966 10.141 1.00 34.12 182 THR A O 1
ATOM 1372 N N . PRO A 1 183 ? 28.773 44.292 11.613 1.00 52.41 183 PRO A N 1
ATOM 1373 C CA . PRO A 1 183 ? 28.389 42.997 12.200 1.00 52.41 183 PRO A CA 1
ATOM 1374 C C . PRO A 1 183 ? 27.515 43.165 13.476 1.00 52.41 183 PRO A C 1
ATOM 1376 O O . PRO A 1 183 ? 27.255 44.287 13.901 1.00 52.41 183 PRO A O 1
ATOM 1379 N N . SER A 1 184 ? 27.116 42.051 14.114 1.00 35.56 184 SER A N 1
ATOM 1380 C CA . SER A 1 184 ? 27.125 41.781 15.585 1.00 35.56 184 SER A CA 1
ATOM 1381 C C . SER A 1 184 ? 26.240 40.554 15.879 1.00 35.56 184 SER A C 1
ATOM 1383 O O . SER A 1 184 ? 25.055 40.570 15.583 1.00 35.56 184 SER A O 1
ATOM 1385 N N . ALA A 1 185 ? 26.815 39.391 16.202 1.00 32.47 185 ALA A N 1
ATOM 1386 C CA . ALA A 1 185 ? 27.144 38.896 17.552 1.00 32.47 185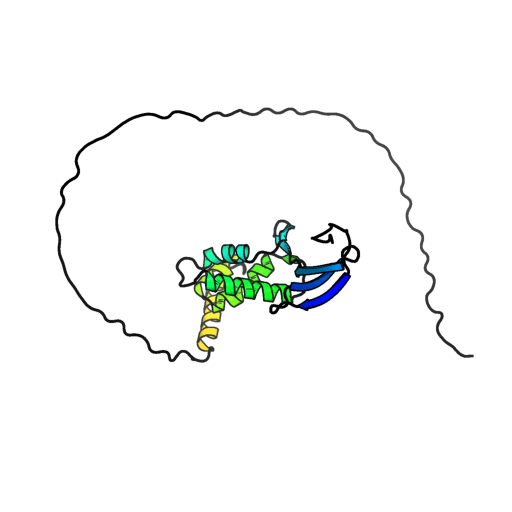 ALA A CA 1
ATOM 1387 C C . ALA A 1 185 ? 25.940 38.259 18.285 1.00 32.47 185 ALA A C 1
ATOM 1389 O O . ALA A 1 185 ? 24.979 38.939 18.621 1.00 32.47 185 ALA A O 1
ATOM 1390 N N . GLY A 1 186 ? 26.021 36.946 18.554 1.00 32.19 186 GLY A N 1
ATOM 1391 C CA . GLY A 1 186 ? 24.958 36.179 19.222 1.00 32.19 186 GLY A CA 1
ATOM 1392 C C . GLY A 1 186 ? 25.304 34.712 19.534 1.00 32.19 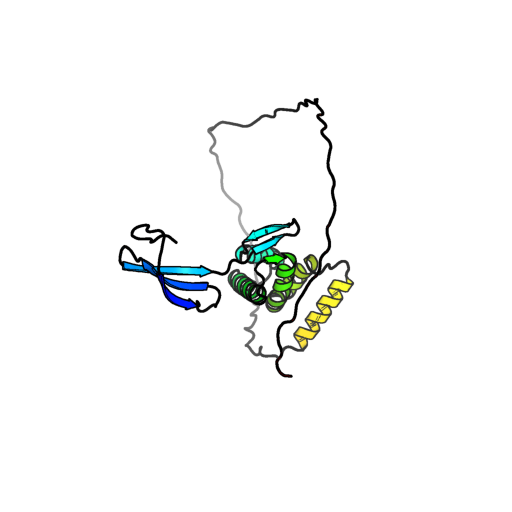186 GLY A C 1
ATOM 1393 O O . GLY A 1 186 ? 24.579 33.823 19.125 1.00 32.19 186 GLY A O 1
ATOM 1394 N N . VAL A 1 187 ? 26.469 34.509 20.159 1.00 38.09 187 VAL A N 1
ATOM 1395 C CA . VAL A 1 187 ? 26.871 33.550 21.223 1.00 38.09 187 VAL A CA 1
ATOM 1396 C C . VAL A 1 187 ? 26.199 32.152 21.368 1.00 38.09 187 VAL A C 1
ATOM 1398 O O . VAL A 1 187 ? 24.994 32.059 21.553 1.00 38.09 187 VAL A O 1
ATOM 1401 N N . ALA A 1 188 ? 27.073 31.132 21.535 1.00 34.16 188 ALA A N 1
ATOM 1402 C CA . ALA A 1 188 ? 26.942 29.885 22.337 1.00 34.16 188 ALA A CA 1
ATOM 1403 C C . ALA A 1 188 ? 25.965 28.778 21.869 1.00 34.16 188 ALA A C 1
ATOM 1405 O O . ALA A 1 188 ? 24.857 29.057 21.453 1.00 34.16 188 ALA A O 1
ATOM 1406 N N . SER A 1 189 ? 26.220 27.469 21.985 1.00 35.22 189 SER A N 1
ATOM 1407 C CA . SER A 1 189 ? 27.339 26.683 22.522 1.00 35.22 189 SER A CA 1
ATOM 1408 C C . SER A 1 189 ? 27.152 25.201 22.145 1.00 35.22 189 SER A C 1
ATOM 1410 O O . SER A 1 189 ? 26.072 24.642 22.298 1.00 35.22 189 SER A O 1
ATOM 1412 N N . ALA A 1 190 ? 28.242 24.556 21.749 1.00 38.19 190 ALA A N 1
ATOM 1413 C CA . ALA A 1 190 ? 28.637 23.167 22.036 1.00 38.19 190 ALA A CA 1
ATOM 1414 C C . ALA A 1 190 ? 30.159 23.258 22.338 1.00 38.19 190 ALA A C 1
ATOM 1416 O O . ALA A 1 190 ? 30.733 24.259 21.893 1.00 38.19 190 ALA A O 1
ATOM 1417 N N . PRO A 1 191 ? 30.867 22.334 23.037 1.00 51.97 191 PRO A N 1
ATOM 1418 C CA . PRO A 1 191 ? 30.648 20.877 23.100 1.00 51.97 191 PRO A CA 1
ATOM 1419 C C . PRO A 1 191 ? 31.034 20.203 24.452 1.00 51.97 191 PRO A C 1
ATOM 1421 O O . PRO A 1 191 ? 31.535 20.858 25.361 1.00 51.97 191 PRO A O 1
ATOM 1424 N N . SER A 1 192 ? 30.868 18.875 24.573 1.00 37.56 192 SER A N 1
ATOM 1425 C CA . SER A 1 192 ? 31.930 17.921 24.997 1.00 37.56 192 SER A CA 1
ATOM 1426 C C . SER A 1 192 ? 31.392 16.587 25.532 1.00 37.56 192 SER A C 1
ATOM 1428 O O . SER A 1 192 ? 30.662 16.527 26.514 1.00 37.56 192 SER A O 1
ATOM 1430 N N . SER A 1 193 ? 31.814 15.525 24.847 1.00 41.91 193 SER A N 1
ATOM 1431 C CA . SER A 1 193 ? 32.483 14.312 25.340 1.00 41.91 193 SER A CA 1
ATOM 1432 C C . SER A 1 193 ? 32.447 13.982 26.840 1.00 41.91 193 SER A C 1
ATOM 1434 O O . SER A 1 193 ? 32.993 14.735 27.640 1.00 41.91 193 SER A O 1
ATOM 1436 N N . VAL A 1 194 ? 32.025 12.755 27.180 1.00 40.88 194 VAL A N 1
ATOM 1437 C CA . VAL A 1 194 ? 32.598 11.980 28.299 1.00 40.88 194 VAL A CA 1
ATOM 1438 C C . VAL A 1 194 ? 32.765 10.514 27.881 1.00 40.88 194 VAL A C 1
ATOM 1440 O O . VAL A 1 194 ? 31.901 9.928 27.231 1.00 40.88 194 VAL A O 1
ATOM 1443 N N . GLN A 1 195 ? 33.937 9.986 28.225 1.00 36.75 195 GLN A N 1
ATOM 1444 C CA . GLN A 1 195 ? 34.468 8.647 27.993 1.00 36.75 195 GLN A CA 1
ATOM 1445 C C . GLN A 1 195 ? 33.888 7.589 28.955 1.00 36.75 195 GLN A C 1
ATOM 1447 O O . GLN A 1 195 ? 33.479 7.901 30.067 1.00 36.75 195 GLN A O 1
ATOM 1452 N N . THR A 1 196 ? 33.888 6.346 28.467 1.00 38.78 196 THR A N 1
ATOM 1453 C CA . THR A 1 196 ? 34.299 5.074 29.098 1.00 38.78 196 THR A CA 1
ATOM 1454 C C . THR A 1 196 ? 34.395 4.985 30.630 1.00 38.78 196 THR A C 1
ATOM 1456 O O . THR A 1 196 ? 35.159 5.729 31.223 1.00 38.78 196 THR A O 1
ATOM 1459 N N . GLU A 1 197 ? 33.798 3.943 31.231 1.00 35.41 197 GLU A N 1
ATOM 1460 C CA . GLU A 1 197 ? 34.538 2.931 32.013 1.00 35.41 197 GLU A CA 1
ATOM 1461 C C . GLU A 1 197 ? 33.676 1.713 32.386 1.00 35.41 197 GLU A C 1
ATOM 1463 O O . GLU A 1 197 ? 32.456 1.776 32.527 1.00 35.41 197 GLU A O 1
ATOM 1468 N N . ALA A 1 198 ? 34.359 0.573 32.468 1.00 41.47 198 ALA A N 1
ATOM 1469 C CA . ALA A 1 198 ? 33.840 -0.753 32.748 1.00 41.47 198 ALA A CA 1
ATOM 1470 C C . ALA A 1 198 ? 33.691 -1.000 34.256 1.00 41.47 198 ALA A C 1
ATOM 1472 O O . ALA A 1 198 ? 34.439 -0.459 35.065 1.00 41.47 198 ALA A O 1
ATOM 1473 N N . SER A 1 199 ? 32.795 -1.907 34.647 1.00 38.50 199 SER A N 1
ATOM 1474 C CA . SER A 1 199 ? 32.856 -2.581 35.949 1.00 38.50 199 SER A CA 1
ATOM 1475 C C . SER A 1 199 ? 32.203 -3.953 35.844 1.00 38.50 199 SER A C 1
ATOM 1477 O O . SER A 1 199 ? 31.005 -4.078 35.601 1.00 38.50 199 SER A O 1
ATOM 1479 N N . ALA A 1 200 ? 33.030 -4.980 35.994 1.00 37.09 200 ALA A N 1
ATOM 1480 C CA . ALA A 1 200 ? 32.645 -6.374 36.087 1.00 37.09 200 ALA A CA 1
ATOM 1481 C C . ALA A 1 200 ? 32.491 -6.812 37.554 1.00 37.09 200 ALA A C 1
ATOM 1483 O O . ALA A 1 200 ? 33.166 -6.277 38.434 1.00 37.09 200 ALA A O 1
ATOM 1484 N N . SER A 1 201 ? 31.774 -7.933 37.717 1.00 40.88 201 SER A N 1
ATOM 1485 C CA . SER A 1 201 ? 31.900 -8.969 38.771 1.00 40.88 201 SER A CA 1
ATOM 1486 C C . SER A 1 201 ? 30.857 -8.937 39.916 1.00 40.88 201 SER A C 1
ATOM 1488 O O . SER A 1 201 ? 30.168 -7.939 40.092 1.00 40.88 201 SER A O 1
ATOM 1490 N N . PRO A 1 202 ? 30.718 -10.026 40.711 1.00 56.53 202 PRO A N 1
ATOM 1491 C CA . PRO A 1 202 ? 29.986 -11.263 40.388 1.00 56.53 202 PRO A CA 1
ATOM 1492 C C . PRO A 1 202 ? 29.062 -11.679 41.572 1.00 56.53 202 PRO A C 1
ATOM 1494 O O . PRO A 1 202 ? 28.749 -10.836 42.403 1.00 56.53 202 PRO A O 1
ATOM 1497 N N . SER A 1 203 ? 28.719 -12.977 41.696 1.00 38.66 203 SER A N 1
ATOM 1498 C CA . SER A 1 203 ? 27.975 -13.683 42.782 1.00 38.66 203 SER A CA 1
ATOM 1499 C C . SER A 1 203 ? 26.460 -13.837 42.531 1.00 38.66 203 SER A C 1
ATOM 1501 O O . SER A 1 203 ? 25.810 -12.912 42.077 1.00 38.66 203 SER A O 1
ATOM 1503 N N . THR A 1 204 ? 25.791 -14.978 42.726 1.00 44.41 204 THR A N 1
ATOM 1504 C CA . THR A 1 204 ? 26.140 -16.275 43.332 1.00 44.41 204 THR A CA 1
ATOM 1505 C C . THR A 1 204 ? 25.085 -17.308 42.920 1.00 44.41 204 THR A C 1
ATOM 1507 O O . THR A 1 204 ? 23.923 -16.973 42.699 1.00 44.41 204 THR A O 1
ATOM 1510 N N . ALA A 1 205 ? 25.499 -18.570 42.849 1.00 40.09 205 ALA A N 1
ATOM 1511 C CA . ALA A 1 205 ? 24.649 -19.733 42.655 1.00 40.09 205 ALA A CA 1
ATOM 1512 C C . ALA A 1 205 ? 23.612 -19.910 43.781 1.00 40.09 205 ALA A C 1
ATOM 1514 O O . ALA A 1 205 ? 23.932 -19.724 44.952 1.00 40.09 205 ALA A O 1
ATOM 1515 N N . SER A 1 206 ? 22.421 -20.410 43.442 1.00 43.31 206 SER A N 1
ATOM 1516 C CA . SER A 1 206 ? 21.708 -21.321 44.337 1.00 43.31 206 SER A CA 1
ATOM 1517 C C . SER A 1 206 ? 20.888 -22.332 43.540 1.00 43.31 206 SER A C 1
ATOM 1519 O O . SER A 1 206 ? 19.972 -22.001 42.792 1.00 43.31 206 SER A O 1
ATOM 1521 N N . SER A 1 207 ? 21.308 -23.581 43.699 1.00 41.81 207 SER A N 1
ATOM 1522 C CA . SER A 1 207 ? 20.691 -24.810 43.225 1.00 41.81 207 SER A CA 1
ATOM 1523 C C . SER A 1 207 ? 19.423 -25.110 44.024 1.00 41.81 207 SER A C 1
ATOM 1525 O O . SER A 1 207 ? 19.434 -24.989 45.249 1.00 41.81 207 SER A O 1
ATOM 1527 N N . ARG A 1 208 ? 18.373 -25.614 43.365 1.00 49.19 208 ARG A N 1
ATOM 1528 C CA . ARG A 1 208 ? 17.553 -26.681 43.949 1.00 49.19 208 ARG A CA 1
ATOM 1529 C C . ARG A 1 208 ? 16.864 -27.521 42.878 1.00 49.19 208 ARG A C 1
ATOM 1531 O O . ARG A 1 208 ? 16.305 -27.018 41.912 1.00 49.19 208 ARG A O 1
ATOM 1538 N N . ALA A 1 209 ? 16.997 -28.821 43.093 1.00 42.00 209 ALA A N 1
ATOM 1539 C CA . ALA A 1 209 ? 16.609 -29.932 42.250 1.00 42.00 209 ALA A CA 1
ATOM 1540 C C . ALA A 1 209 ? 15.132 -30.335 42.403 1.00 42.00 209 ALA A C 1
ATOM 1542 O O . ALA A 1 209 ? 14.513 -30.052 43.426 1.00 42.00 209 ALA A O 1
ATOM 1543 N N . GLY A 1 210 ? 14.676 -31.141 41.436 1.00 37.06 210 GLY A N 1
ATOM 1544 C CA . GLY A 1 210 ? 13.620 -32.151 41.580 1.00 37.06 210 GLY A CA 1
ATOM 1545 C C . GLY A 1 210 ? 12.205 -31.617 41.343 1.00 37.06 210 GLY A C 1
ATOM 1546 O O . GLY A 1 210 ? 11.787 -30.671 41.984 1.00 37.06 210 GLY A O 1
ATOM 1547 N N . THR A 1 211 ? 11.371 -32.192 40.481 1.00 40.81 211 THR A N 1
ATOM 1548 C CA . THR A 1 211 ? 11.209 -33.619 40.181 1.00 40.81 211 THR A CA 1
ATOM 1549 C C . THR A 1 211 ? 10.496 -33.809 38.840 1.00 40.81 211 THR A C 1
ATOM 1551 O O . THR A 1 211 ? 9.628 -33.030 38.456 1.00 40.81 211 THR A O 1
ATOM 1554 N N . ALA A 1 212 ? 10.886 -34.869 38.138 1.00 44.81 212 ALA A N 1
ATOM 1555 C CA . ALA A 1 212 ? 10.189 -35.422 36.990 1.00 44.81 212 ALA A CA 1
ATOM 1556 C C . ALA A 1 212 ? 9.098 -36.401 37.458 1.00 44.81 212 ALA A C 1
ATOM 1558 O O . ALA A 1 212 ? 9.322 -37.157 38.401 1.00 44.81 212 ALA A O 1
ATOM 1559 N N . THR A 1 213 ? 7.962 -36.455 36.761 1.00 49.41 213 THR A N 1
ATOM 1560 C CA . THR A 1 213 ? 7.122 -37.663 36.619 1.00 49.41 213 THR A CA 1
ATOM 1561 C C . THR A 1 213 ? 6.335 -37.566 35.297 1.00 49.41 213 THR A C 1
ATOM 1563 O O . THR A 1 213 ? 5.802 -36.491 35.019 1.00 49.41 213 THR A O 1
ATOM 1566 N N . PRO A 1 214 ? 6.288 -38.628 34.462 1.00 55.81 214 PRO A N 1
ATOM 1567 C CA . PRO A 1 214 ? 5.680 -38.608 33.127 1.00 55.81 214 PRO A CA 1
ATOM 1568 C C . PRO A 1 214 ? 4.324 -39.393 33.126 1.00 55.81 214 PRO A C 1
ATOM 1570 O O . PRO A 1 214 ? 3.708 -39.471 34.189 1.00 55.81 214 PRO A O 1
ATOM 1573 N N . PRO A 1 215 ? 3.751 -39.879 31.996 1.00 59.72 215 PRO A N 1
ATOM 1574 C CA . PRO A 1 215 ? 2.342 -39.663 31.650 1.00 59.72 215 PRO A CA 1
ATOM 1575 C C . PRO A 1 215 ? 1.431 -40.882 31.902 1.00 59.72 215 PRO A C 1
ATOM 1577 O O . PRO A 1 215 ? 1.873 -42.028 31.847 1.00 59.72 215 PRO A O 1
ATOM 1580 N N . SER A 1 216 ? 0.125 -40.658 32.088 1.00 52.06 216 SER A N 1
ATOM 1581 C CA . SER A 1 216 ? -0.882 -41.729 32.090 1.00 52.06 216 SER A CA 1
ATOM 1582 C C . SER A 1 216 ? -1.783 -41.677 30.850 1.00 52.06 216 SER A C 1
ATOM 1584 O O . SER A 1 216 ? -2.425 -40.679 30.533 1.00 52.06 216 SER A O 1
ATOM 1586 N N . HIS A 1 217 ? -1.795 -42.808 30.145 1.00 47.72 217 HIS A N 1
ATOM 1587 C CA . HIS A 1 217 ? -2.743 -43.207 29.109 1.00 47.72 217 HIS A CA 1
ATOM 1588 C C . HIS A 1 217 ? -4.140 -43.492 29.690 1.00 47.72 217 HIS A C 1
ATOM 1590 O O . HIS A 1 217 ? -4.227 -44.156 30.719 1.00 47.72 217 HIS A O 1
ATOM 1596 N N . ALA A 1 218 ? -5.197 -43.091 28.968 1.00 44.56 218 ALA A N 1
ATOM 1597 C CA . ALA A 1 218 ? -6.485 -43.793 28.744 1.00 44.56 218 ALA A CA 1
ATOM 1598 C C . ALA A 1 218 ? -7.451 -42.775 28.088 1.00 44.56 218 ALA A C 1
ATOM 1600 O O . ALA A 1 218 ? -7.756 -41.762 28.699 1.00 44.56 218 ALA A O 1
ATOM 1601 N N . ALA A 1 219 ? -7.872 -42.824 26.819 1.00 40.25 219 ALA A N 1
ATOM 1602 C CA . ALA A 1 219 ? -8.470 -43.896 26.017 1.00 40.25 219 ALA A CA 1
ATOM 1603 C C . ALA A 1 219 ? -9.719 -44.527 26.662 1.00 40.25 219 ALA A C 1
ATOM 1605 O O . ALA A 1 219 ? -9.578 -45.471 27.430 1.00 40.25 219 ALA A O 1
ATOM 1606 N N . GLN A 1 220 ? -10.904 -43.992 26.316 1.00 47.84 220 GLN A N 1
ATOM 1607 C CA . GLN A 1 220 ? -12.252 -44.608 26.202 1.00 47.84 220 GLN A CA 1
ATOM 1608 C C . GLN A 1 220 ? -13.307 -43.483 26.319 1.00 47.84 220 GLN A C 1
ATOM 1610 O O . GLN A 1 220 ? -13.162 -42.608 27.158 1.00 47.84 220 GLN A O 1
ATOM 1615 N N . ALA A 1 221 ? -14.399 -43.388 25.566 1.00 42.16 221 ALA A N 1
ATOM 1616 C CA . ALA A 1 221 ? -14.907 -44.114 24.415 1.00 42.16 221 ALA A CA 1
ATOM 1617 C C . ALA A 1 221 ? -15.935 -43.191 23.727 1.00 42.16 221 ALA A C 1
ATOM 1619 O O . ALA A 1 221 ? -16.738 -42.534 24.391 1.00 42.16 221 ALA A O 1
ATOM 1620 N N . ALA A 1 222 ? -15.900 -43.144 22.399 1.00 39.53 222 ALA A N 1
ATOM 1621 C CA . ALA A 1 222 ? -16.992 -42.647 21.575 1.00 39.53 222 ALA A CA 1
ATOM 1622 C C . ALA A 1 222 ? -17.964 -43.801 21.261 1.00 39.53 222 ALA A C 1
ATOM 1624 O O . ALA A 1 222 ? -17.562 -44.962 21.298 1.00 39.53 222 ALA A O 1
ATOM 1625 N N . ALA A 1 223 ? -19.186 -43.434 20.858 1.00 41.19 223 ALA A N 1
ATOM 1626 C CA . ALA A 1 223 ? -20.251 -44.255 20.262 1.00 41.19 223 ALA A CA 1
ATOM 1627 C C . ALA A 1 223 ? -21.363 -44.769 21.202 1.00 41.19 223 ALA A C 1
ATOM 1629 O O . ALA A 1 223 ? -21.389 -45.924 21.608 1.00 41.19 223 ALA A O 1
ATOM 1630 N N . SER A 1 224 ? -22.380 -43.919 21.388 1.00 44.97 224 SER A N 1
ATOM 1631 C CA . SER A 1 224 ? -23.749 -44.328 21.731 1.00 44.97 224 SER A CA 1
ATOM 1632 C C . SER A 1 224 ? -24.726 -43.664 20.755 1.00 44.97 224 SER A C 1
ATOM 1634 O O . SER A 1 224 ? -25.319 -42.634 21.065 1.00 44.97 224 SER A O 1
ATOM 1636 N N . ALA A 1 225 ? -24.862 -44.222 19.547 1.00 45.00 225 ALA A N 1
ATOM 1637 C CA . ALA A 1 225 ? -25.914 -43.863 18.591 1.00 45.00 225 ALA A CA 1
ATOM 1638 C C . ALA A 1 225 ? -26.185 -45.007 17.590 1.00 45.00 225 ALA A C 1
ATOM 1640 O O . ALA A 1 225 ? -25.520 -45.082 16.565 1.00 45.00 225 ALA A O 1
ATOM 1641 N N . ALA A 1 226 ? -27.156 -45.878 17.903 1.00 51.53 226 ALA A N 1
ATOM 1642 C CA . ALA A 1 226 ? -28.055 -46.638 17.001 1.00 51.53 226 ALA A CA 1
ATOM 1643 C C . ALA A 1 226 ? -28.667 -47.805 17.812 1.00 51.53 226 ALA A C 1
ATOM 1645 O O . ALA A 1 226 ? -27.945 -48.654 18.308 1.00 51.53 226 ALA A O 1
ATOM 1646 N N . ARG A 1 227 ? -29.945 -47.765 18.211 1.00 49.25 227 ARG A N 1
ATOM 1647 C CA . ARG A 1 227 ? -31.139 -48.198 17.452 1.00 49.25 227 ARG A CA 1
ATOM 1648 C C . ARG A 1 227 ? -31.145 -49.690 17.055 1.00 49.25 227 ARG A C 1
ATOM 1650 O O . ARG A 1 227 ? -30.417 -50.070 16.152 1.00 49.25 227 ARG A O 1
ATOM 1657 N N . ARG A 1 228 ? -32.186 -50.374 17.566 1.00 53.88 228 ARG A N 1
ATOM 1658 C CA . ARG A 1 228 ? -32.909 -51.560 17.044 1.00 53.88 228 ARG A CA 1
ATOM 1659 C C . ARG A 1 228 ? -32.283 -52.935 17.312 1.00 53.88 228 ARG A C 1
ATOM 1661 O O . ARG A 1 228 ? -31.164 -53.198 16.894 1.00 53.88 228 ARG A O 1
ATOM 1668 N N . GLY A 1 229 ? -33.095 -53.806 17.913 1.00 44.81 229 GLY A N 1
ATOM 1669 C CA . GLY A 1 229 ? -32.847 -55.228 18.133 1.00 44.81 229 GLY A CA 1
ATOM 1670 C C . GLY A 1 229 ? -33.465 -55.662 19.440 1.00 44.81 229 GLY A C 1
ATOM 1671 O O . GLY A 1 229 ? -32.674 -55.902 20.369 1.00 44.81 229 GLY A O 1
#

Foldseek 3Di:
DADPPPRDPDWAFDDWDQPPLNFWIKTWIADPPPRDIDIDIGGQWAWEQEPVRDIDTDDLVVQLVLLVVLCPPHPADSVLSSVLSVQLVVVVVVVVDSYYYPLVSLVSSLVSVCVVPVSSSLSSCCVNVVPPDPVSVVVSVVVSVVVVVPPPPPPPDDDPDDDDDDDDDDDDDDDDDDDDDDDDDDDDDDDDDDDDDDDDDDDDDDDDDDDDDDDDDDDDDDDDDDDDD